Protein AF-A0A3N0GYS7-F1 (afdb_monomer)

Organism: NCBI:txid661485

Mean predicted aligned error: 9.6 Å

Foldseek 3Di:
DVVVVVVVVVVVVVVVVVVVVVVVVVVVVVVVVVVVVLVVLVVLLVVLLVLLVVFDAQVSLLVLLQLLLVLLLAQLSKEWEFQADDLPAWIKIKGKDDDPLDDDDDPDDPPPPDQTFIKIWTDDDPVVVVVVFRTQMDTHDHPDGPVNRLVSSLVSCVVSVNPVNSVRGHPVRSVRSSVSSSLSNCLSSVHPQNLDDARFHYDSDVQWTQHQQFTAGDPVRDGDGLVLADALVQVVVCVVVVNDRPDDDDDDDPPDDPSSVVSRNSVRNVVSHYCPSVVCVVVVVGGNNNYPVNDCPDPPNPPPPDD

Solvent-accessible surface area (backbone atoms only — not comparable to full-atom values): 17069 Å² total; per-residue (Å²): 111,77,67,61,57,51,55,52,52,51,52,52,51,50,50,52,51,51,53,50,51,52,50,52,50,51,52,51,51,53,51,49,56,51,50,52,54,50,48,57,52,49,54,52,50,55,49,40,49,49,47,38,73,78,40,70,41,51,66,35,52,50,51,41,52,25,56,21,28,67,64,51,11,29,38,65,30,26,40,28,22,29,16,26,95,48,81,86,28,38,37,36,36,41,31,50,46,76,83,78,86,63,86,75,91,72,91,64,70,104,71,73,85,60,76,78,26,42,30,45,28,50,59,75,53,73,82,51,52,80,72,69,59,58,81,25,64,40,70,40,38,82,92,47,50,55,64,58,42,48,54,50,35,35,52,39,20,40,75,41,66,38,47,78,48,31,76,41,55,46,76,44,31,58,56,43,42,46,54,42,49,46,53,24,38,34,32,64,67,74,42,96,84,34,74,61,90,41,24,32,38,30,40,68,51,93,57,31,36,30,28,73,52,19,41,40,35,54,91,77,67,46,69,50,48,42,86,73,46,65,42,49,69,57,47,54,48,20,65,72,70,69,44,78,64,81,80,82,74,80,81,80,56,96,90,54,58,67,67,55,50,52,44,52,54,51,54,42,39,62,63,46,28,65,48,54,63,60,56,29,62,76,64,69,69,49,56,67,54,38,22,86,92,65,44,72,85,43,91,82,46,82,72,72,74,89,124

Radius of gyration: 25.56 Å; Cα contacts (8 Å, |Δi|>4): 416; chains: 1; bounding box: 71×62×90 Å

Secondary structure (DSSP, 8-state):
-HHHHHHHHHHHHHHHHHHHHHHHHHHHHHHHHHHHHHHHHHHHHHHHHHHHHH---HHHHHHHHHHHHHTT-BGGGEEEEESSSSTTS-EEEEEEE-S--S-S-----TT--PPPEEEEEE---HHHHTTTPPPPEEEE-TT--HHHHHHHHHHHHHHTT-HHHHTT--THHHHHHHHHHHHHHHHHHT-TT----SPEEEEEETTEEEETTEEEESTT--EEEGGGSPPHHHHHHHHHHTPPP----PPPPTTS-HHHHHHHHHHHHHHHHT-HHHHHHHHT-SPPPP-GGG-TTSTTS------

pLDDT: mean 81.56, std 17.62, range [33.75, 97.88]

Sequence (307 aa):
MAETTRTEVAAQTEEIRQATHALQQQVADINRELEERRRARADRRTSVIQDLRDGYSFDTVASALEQANEIKGLWHGAVTVPAGPSFGSPRVRIFWGEERLGGRFSTGNIFDDAPPAIVLSYEVPHDEQASGYKTASIRWRHGQTAGEALDELITDMQTAGHTSAAARVGSEVFSNLADALEQALSARAGEDDGWITGPLDEWIADGWAVTESGLESRDGGLRIPAAAFPDARFEAVSAATKEPPKKFDPDVPDDVDPDLWACAVERSRYKFKGSQSASIASQGLGPKAYTSKWNPRRDDWPLAEQS

Structure (mmCIF, N/CA/C/O backbone):
data_AF-A0A3N0GYS7-F1
#
_entry.id   AF-A0A3N0GYS7-F1
#
loop_
_atom_site.group_PDB
_atom_site.id
_atom_site.type_symbol
_atom_site.label_atom_id
_atom_site.label_alt_id
_atom_site.label_comp_id
_atom_site.label_asym_id
_atom_site.label_entity_id
_atom_site.label_seq_id
_atom_site.pdbx_PDB_ins_code
_atom_site.Cartn_x
_atom_site.Cartn_y
_atom_site.Cartn_z
_atom_site.occupancy
_atom_site.B_iso_or_equiv
_atom_site.auth_seq_id
_atom_site.auth_comp_id
_atom_site.auth_asym_id
_atom_site.auth_atom_id
_atom_site.pdbx_PDB_model_num
ATOM 1 N N . MET A 1 1 ? -32.507 5.656 68.636 1.00 59.19 1 MET A N 1
ATOM 2 C CA . MET A 1 1 ? -31.196 5.519 67.962 1.00 59.19 1 MET A CA 1
ATOM 3 C C . MET A 1 1 ? -31.209 4.444 66.882 1.00 59.19 1 MET A C 1
ATOM 5 O O . MET A 1 1 ? -30.945 4.812 65.754 1.00 59.19 1 MET A O 1
ATOM 9 N N . ALA A 1 2 ? -31.570 3.184 67.161 1.00 63.56 2 ALA A N 1
ATOM 10 C CA . ALA A 1 2 ? -31.561 2.105 66.153 1.00 63.56 2 ALA A CA 1
ATOM 11 C C . ALA A 1 2 ? -32.512 2.310 64.950 1.00 63.56 2 ALA A C 1
ATOM 13 O O . ALA A 1 2 ? -32.251 1.813 63.860 1.00 63.56 2 ALA A O 1
ATOM 14 N N . GLU A 1 3 ? -33.616 3.035 65.137 1.00 70.06 3 GLU A N 1
ATOM 15 C CA . GLU A 1 3 ? -34.594 3.299 64.074 1.00 70.06 3 GLU A CA 1
ATOM 16 C C . GLU A 1 3 ? -34.094 4.360 63.083 1.00 70.06 3 GLU A C 1
ATOM 18 O O . GLU A 1 3 ? -34.214 4.172 61.880 1.00 70.06 3 GLU A O 1
ATOM 23 N N . THR A 1 4 ? -33.413 5.399 63.580 1.00 72.38 4 THR A N 1
ATOM 24 C CA . THR A 1 4 ? -32.797 6.474 62.782 1.00 72.38 4 THR A CA 1
ATOM 25 C C . THR A 1 4 ? -31.664 5.959 61.892 1.00 72.38 4 THR A C 1
ATOM 27 O O . THR A 1 4 ? -31.567 6.342 60.732 1.00 72.38 4 THR A O 1
ATOM 30 N N . THR A 1 5 ? -30.849 5.028 62.398 1.00 71.25 5 THR A N 1
ATOM 31 C CA . THR A 1 5 ? -29.761 4.406 61.620 1.00 71.25 5 THR A CA 1
ATOM 32 C C . THR A 1 5 ? -30.299 3.539 60.480 1.00 71.25 5 THR A C 1
ATOM 34 O O . THR A 1 5 ? -29.654 3.391 59.447 1.00 71.25 5 THR A O 1
ATOM 37 N N . ARG A 1 6 ? -31.494 2.958 60.643 1.00 72.44 6 ARG A N 1
ATOM 38 C CA . ARG A 1 6 ? -32.108 2.076 59.643 1.00 72.44 6 ARG A CA 1
ATOM 39 C C . ARG A 1 6 ? -32.705 2.861 58.475 1.00 72.44 6 ARG A C 1
ATOM 41 O O . ARG A 1 6 ? -32.586 2.421 57.335 1.00 72.44 6 ARG A O 1
ATOM 48 N N . THR A 1 7 ? -33.307 4.019 58.747 1.00 77.38 7 THR A N 1
ATOM 49 C CA . THR A 1 7 ? -33.801 4.944 57.714 1.00 77.38 7 THR A CA 1
ATOM 50 C C . THR A 1 7 ? -32.662 5.566 56.914 1.00 77.38 7 THR A C 1
ATOM 52 O O . THR A 1 7 ? -32.775 5.689 55.698 1.00 77.38 7 THR A O 1
ATOM 55 N N . GLU A 1 8 ? -31.550 5.897 57.568 1.00 79.19 8 GLU A N 1
ATOM 56 C CA . GLU A 1 8 ? -30.372 6.479 56.917 1.00 79.19 8 GLU A CA 1
ATOM 57 C C . GLU A 1 8 ? -29.685 5.485 55.963 1.00 79.19 8 GLU A C 1
ATOM 59 O O . GLU A 1 8 ? -29.398 5.820 54.816 1.00 79.19 8 GLU A O 1
ATOM 64 N N . VAL A 1 9 ? -29.535 4.219 56.375 1.00 80.38 9 VAL A N 1
ATOM 65 C CA . VAL A 1 9 ? -29.009 3.151 55.502 1.00 80.38 9 VAL A CA 1
ATOM 66 C C . VAL A 1 9 ? -29.942 2.865 54.318 1.00 80.38 9 VAL A C 1
ATOM 68 O O . VAL A 1 9 ? -29.469 2.614 53.209 1.00 80.38 9 VAL A O 1
ATOM 71 N N . ALA A 1 10 ? -31.264 2.915 54.517 1.00 81.88 10 ALA A N 1
ATOM 72 C CA . ALA A 1 10 ? -32.229 2.719 53.435 1.00 81.88 10 ALA A CA 1
ATOM 73 C C . ALA A 1 10 ? -32.156 3.842 52.385 1.00 81.88 10 ALA A C 1
ATOM 75 O O . ALA A 1 10 ? -32.163 3.550 51.190 1.00 81.88 10 ALA A O 1
ATOM 76 N N . ALA A 1 11 ? -32.014 5.099 52.821 1.00 82.75 11 ALA A N 1
ATOM 77 C CA . ALA A 1 11 ? -31.830 6.242 51.927 1.00 82.75 11 ALA A CA 1
ATOM 78 C C . ALA A 1 11 ? -30.518 6.138 51.130 1.00 82.75 11 ALA A C 1
ATOM 80 O O . ALA A 1 11 ? -30.538 6.249 49.908 1.00 82.75 11 ALA A O 1
ATOM 81 N N . GLN A 1 12 ? -29.402 5.809 51.793 1.00 82.81 12 GLN A N 1
ATOM 82 C CA . GLN A 1 12 ? -28.113 5.601 51.119 1.00 82.81 12 GLN A CA 1
ATOM 83 C C . GLN A 1 12 ? -28.153 4.444 50.113 1.00 82.81 12 GLN A C 1
ATOM 85 O O . GLN A 1 12 ? -27.558 4.523 49.041 1.00 82.81 12 GLN A O 1
ATOM 90 N N . THR A 1 13 ? -28.866 3.361 50.431 1.00 88.38 13 THR A N 1
ATOM 91 C CA . THR A 1 13 ? -29.009 2.218 49.517 1.00 88.38 13 THR A CA 1
ATOM 92 C C . THR A 1 13 ? -29.804 2.601 48.268 1.00 88.38 13 THR A C 1
ATOM 94 O O . THR A 1 13 ? -29.450 2.184 47.165 1.00 88.38 13 THR A O 1
ATOM 97 N N . GLU A 1 14 ? -30.855 3.408 48.423 1.00 88.62 14 GLU A N 1
ATOM 98 C CA . GLU A 1 14 ? -31.655 3.899 47.300 1.00 88.62 14 GLU A CA 1
ATOM 99 C C . GLU A 1 14 ? -30.860 4.880 46.425 1.00 88.62 14 GLU A C 1
ATOM 101 O O . GLU A 1 14 ? -30.864 4.746 45.204 1.00 88.62 14 GLU A O 1
ATOM 106 N N . GLU A 1 15 ? -30.085 5.788 47.025 1.00 89.69 15 GLU A N 1
ATOM 107 C CA . GLU A 1 15 ? -29.175 6.677 46.290 1.00 89.69 15 GLU A CA 1
ATOM 108 C C . GLU A 1 15 ? -28.119 5.892 45.499 1.00 89.69 15 GLU A C 1
ATOM 110 O O . GLU A 1 15 ? -27.910 6.151 44.313 1.00 89.69 15 GLU A O 1
ATOM 115 N N . ILE A 1 16 ? -27.494 4.877 46.111 1.00 92.00 16 ILE A N 1
ATOM 116 C CA . ILE A 1 16 ? -26.532 4.000 45.425 1.00 92.00 16 ILE A CA 1
ATOM 117 C C . ILE A 1 16 ? -27.210 3.255 44.274 1.00 92.00 16 ILE A C 1
ATOM 119 O O . ILE A 1 16 ? -26.628 3.124 43.195 1.00 92.00 16 ILE A O 1
ATOM 123 N N . ARG A 1 17 ? -28.441 2.773 44.467 1.00 90.56 17 ARG A N 1
ATOM 124 C CA . ARG A 1 17 ? -29.203 2.078 43.425 1.00 90.56 17 ARG A CA 1
ATOM 125 C C . ARG A 1 17 ? -29.511 3.007 42.251 1.00 90.56 17 ARG A C 1
ATOM 127 O O . ARG A 1 17 ? -29.323 2.603 41.104 1.00 90.56 17 ARG A O 1
ATOM 134 N N . GLN A 1 18 ? -29.928 4.241 42.523 1.00 91.88 18 GLN A N 1
ATOM 135 C CA . GLN A 1 18 ? -30.200 5.248 41.497 1.00 91.88 18 GLN A CA 1
ATOM 136 C C . GLN A 1 18 ? -28.928 5.648 40.747 1.00 91.88 18 GLN A C 1
ATOM 138 O O . GLN A 1 18 ? -28.928 5.663 39.517 1.00 91.88 18 GLN A O 1
ATOM 143 N N . ALA A 1 19 ? -27.824 5.878 41.462 1.00 89.56 19 ALA A N 1
ATOM 144 C CA . ALA A 1 19 ? -26.525 6.163 40.860 1.00 89.56 19 ALA A CA 1
ATOM 145 C C . ALA A 1 19 ? -26.029 4.994 39.994 1.00 89.56 19 ALA A C 1
ATOM 147 O O . ALA A 1 19 ? -25.548 5.204 38.881 1.00 89.56 19 ALA A O 1
ATOM 148 N N . THR A 1 20 ? -26.205 3.756 40.463 1.00 93.81 20 THR A N 1
ATOM 149 C CA . THR A 1 20 ? -25.846 2.548 39.705 1.00 93.81 20 THR A CA 1
ATOM 150 C C . THR A 1 20 ? -26.680 2.432 38.431 1.00 93.81 20 THR A C 1
ATOM 152 O O . THR A 1 20 ? -26.126 2.166 37.369 1.00 93.81 20 THR A O 1
ATOM 155 N N . HIS A 1 21 ? -27.991 2.676 38.506 1.00 92.81 21 HIS A N 1
ATOM 156 C CA . HIS A 1 21 ? -28.871 2.643 37.339 1.00 92.81 21 HIS A CA 1
ATOM 157 C C . HIS A 1 21 ? -28.518 3.740 36.323 1.00 92.81 21 HIS A C 1
ATOM 159 O O . HIS A 1 21 ? -28.427 3.469 35.127 1.00 92.81 21 HIS A O 1
ATOM 165 N N . ALA A 1 22 ? -28.267 4.967 36.788 1.00 93.62 22 ALA A N 1
ATOM 166 C CA . ALA A 1 22 ? -27.850 6.075 35.930 1.00 93.62 22 ALA A CA 1
ATOM 167 C C . ALA A 1 22 ? -26.514 5.779 35.229 1.00 93.62 22 ALA A C 1
ATOM 169 O O . ALA A 1 22 ? -26.387 6.001 34.025 1.00 93.62 22 ALA A O 1
ATOM 170 N N . LEU A 1 23 ? -25.543 5.209 35.951 1.00 93.69 23 LEU A N 1
ATOM 171 C CA . LEU A 1 23 ? -24.257 4.814 35.378 1.00 93.69 23 LEU A CA 1
ATOM 172 C C . LEU A 1 23 ? -24.416 3.687 34.351 1.00 93.69 23 LEU A C 1
ATOM 174 O O . LEU A 1 23 ? -23.821 3.748 33.279 1.00 93.69 23 LEU A O 1
ATOM 178 N N . GLN A 1 24 ? -25.239 2.677 34.645 1.00 94.62 24 GLN A N 1
ATOM 179 C CA . GLN A 1 24 ? -25.543 1.597 33.701 1.00 94.62 24 GLN A CA 1
ATOM 180 C C . GLN A 1 24 ? -26.180 2.132 32.416 1.00 94.62 24 GLN A C 1
ATOM 182 O O . GLN A 1 24 ? -25.800 1.707 31.326 1.00 94.62 24 GLN A O 1
ATOM 187 N N . GLN A 1 25 ? -27.097 3.093 32.533 1.00 95.62 25 GLN A N 1
ATOM 188 C CA . GLN A 1 25 ? -27.723 3.736 31.383 1.00 95.62 25 GLN A CA 1
ATOM 189 C C . GLN A 1 25 ? -26.707 4.545 30.567 1.00 95.62 25 GLN A C 1
ATOM 191 O O . GLN A 1 25 ? -26.635 4.380 29.353 1.00 95.62 25 GLN A O 1
ATOM 196 N N . GLN A 1 26 ? -25.856 5.334 31.226 1.00 94.56 26 GLN A N 1
ATOM 197 C CA . GLN A 1 26 ? -24.803 6.093 30.553 1.00 94.56 26 GLN A CA 1
ATOM 198 C C . GLN A 1 26 ? -23.812 5.176 29.821 1.00 94.56 26 GLN A C 1
ATOM 200 O O . GLN A 1 26 ? -23.437 5.454 28.684 1.00 94.56 26 GLN A O 1
ATOM 205 N N . VAL A 1 27 ? -23.407 4.064 30.442 1.00 95.56 27 VAL A N 1
ATOM 206 C CA . VAL A 1 27 ? -22.542 3.062 29.803 1.00 95.56 27 VAL A CA 1
ATOM 207 C C . VAL A 1 27 ? -23.239 2.436 28.593 1.00 95.56 27 VAL A C 1
ATOM 209 O O . VAL A 1 27 ? -22.612 2.276 27.548 1.00 95.56 27 VAL A O 1
ATOM 212 N N . ALA A 1 28 ? -24.532 2.118 28.695 1.00 95.31 28 ALA A N 1
ATOM 213 C CA . ALA A 1 28 ? -25.301 1.571 27.581 1.00 95.31 28 ALA A CA 1
ATOM 214 C C . ALA A 1 28 ? -25.433 2.561 26.410 1.00 95.31 28 ALA A C 1
ATOM 216 O O . ALA A 1 28 ? -25.332 2.150 25.254 1.00 95.31 28 ALA A O 1
ATOM 217 N N . ASP A 1 29 ? -25.627 3.850 26.690 1.00 95.00 29 ASP A N 1
ATOM 218 C CA . ASP A 1 29 ? -25.721 4.892 25.664 1.00 95.00 29 ASP A CA 1
ATOM 219 C C . ASP A 1 29 ? -24.367 5.141 24.979 1.00 95.00 29 ASP A C 1
ATOM 221 O O . ASP A 1 29 ? -24.306 5.176 23.751 1.00 95.00 29 ASP A O 1
ATOM 225 N N . ILE A 1 30 ? -23.268 5.200 25.743 1.00 95.00 30 ILE A N 1
ATOM 226 C CA . ILE A 1 30 ? -21.905 5.311 25.190 1.00 95.00 30 ILE A CA 1
ATOM 227 C C . ILE A 1 30 ? -21.570 4.101 24.312 1.00 95.00 30 ILE A C 1
ATOM 229 O O . ILE A 1 30 ? -21.008 4.262 23.229 1.00 95.00 30 ILE A O 1
ATOM 233 N N . ASN A 1 31 ? -21.917 2.888 24.755 1.00 93.62 31 ASN A N 1
ATOM 234 C CA . ASN A 1 31 ? -21.686 1.677 23.968 1.00 93.62 31 ASN A CA 1
ATOM 235 C C . ASN A 1 31 ? -22.475 1.706 22.656 1.00 93.62 31 ASN A C 1
ATOM 237 O O . ASN A 1 31 ? -21.915 1.384 21.610 1.00 93.62 31 ASN A O 1
ATOM 241 N N . ARG A 1 32 ? -23.733 2.158 22.689 1.00 95.38 32 ARG A N 1
ATOM 242 C CA . ARG A 1 32 ? -24.564 2.302 21.487 1.00 95.38 32 ARG A CA 1
ATOM 243 C C . ARG A 1 32 ? -23.971 3.309 20.503 1.00 95.38 32 ARG A C 1
ATOM 245 O O . ARG A 1 32 ? -23.794 2.981 19.336 1.00 95.38 32 ARG A O 1
ATOM 252 N N . GLU A 1 33 ? -23.590 4.495 20.976 1.00 94.69 33 GLU A N 1
ATOM 253 C CA . GLU A 1 33 ? -22.957 5.526 20.141 1.00 94.69 33 GLU A CA 1
ATOM 254 C C . GLU A 1 33 ? -21.631 5.030 19.538 1.00 94.69 33 GLU A C 1
ATOM 256 O O . GLU A 1 33 ? -21.315 5.289 18.373 1.00 94.69 33 GLU A O 1
ATOM 261 N N . LEU A 1 34 ? -20.843 4.282 20.316 1.00 91.25 34 LEU A N 1
ATOM 262 C CA . LEU A 1 34 ? -19.600 3.680 19.844 1.00 91.25 34 LEU A CA 1
ATOM 263 C C . LEU A 1 34 ? -19.853 2.622 18.761 1.00 91.25 34 LEU A C 1
ATOM 265 O O . LEU A 1 34 ? -19.128 2.595 17.765 1.00 91.25 34 LEU A O 1
ATOM 269 N N . GLU A 1 35 ? -20.858 1.765 18.935 1.00 90.62 35 GLU A N 1
ATOM 270 C CA . GLU A 1 35 ? -21.257 0.760 17.945 1.00 90.62 35 GLU A CA 1
ATOM 271 C C . GLU A 1 35 ? -21.765 1.401 16.649 1.00 90.62 35 GLU A C 1
ATOM 273 O O . GLU A 1 35 ? -21.331 1.003 15.568 1.00 90.62 35 GLU A O 1
ATOM 278 N N . GLU A 1 36 ? -22.606 2.432 16.736 1.00 92.62 36 GLU A N 1
ATOM 279 C CA . GLU A 1 36 ? -23.089 3.190 15.574 1.00 92.62 36 GLU A CA 1
ATOM 280 C C . GLU A 1 36 ? -21.930 3.830 14.803 1.00 92.62 36 GLU A C 1
ATOM 282 O O . GLU A 1 36 ? -21.833 3.693 13.582 1.00 92.62 36 GLU A O 1
ATOM 287 N N . ARG A 1 37 ? -20.979 4.454 15.511 1.00 88.69 37 ARG A N 1
ATOM 288 C CA . ARG A 1 37 ? -19.769 5.017 14.891 1.00 88.69 37 ARG A CA 1
ATOM 289 C C . ARG A 1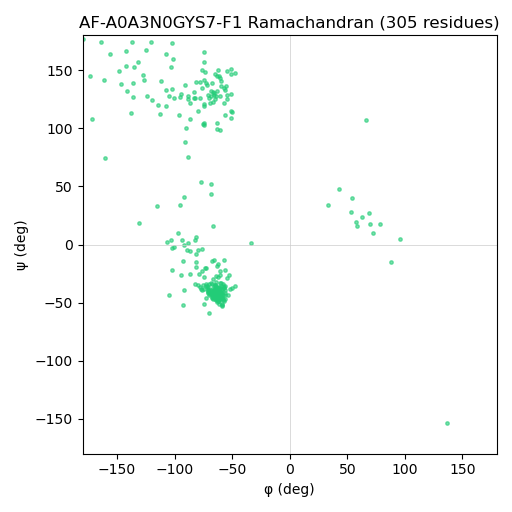 37 ? -18.883 3.953 14.253 1.00 88.69 37 ARG A C 1
ATOM 291 O O . ARG A 1 37 ? -18.258 4.229 13.230 1.00 88.69 37 ARG A O 1
ATOM 298 N N . ARG A 1 38 ? -18.785 2.761 14.847 1.00 86.25 38 ARG A N 1
ATOM 299 C CA . ARG A 1 38 ? -18.027 1.639 14.271 1.00 86.25 38 ARG A CA 1
ATOM 300 C C . ARG A 1 38 ? -18.678 1.137 12.985 1.00 86.25 38 ARG A C 1
ATOM 302 O O . ARG A 1 38 ? -17.962 0.992 12.001 1.00 86.25 38 ARG A O 1
ATOM 309 N N . ARG A 1 39 ? -20.004 0.958 12.973 1.00 87.00 39 ARG A N 1
ATOM 310 C CA . ARG A 1 39 ? -20.759 0.550 11.774 1.00 87.00 39 ARG A CA 1
ATOM 311 C C . ARG A 1 39 ? -20.632 1.573 10.653 1.00 87.00 39 ARG A C 1
ATOM 313 O O . ARG A 1 39 ? -20.157 1.222 9.587 1.00 87.00 39 ARG A O 1
ATOM 320 N N . ALA A 1 40 ? -20.880 2.853 10.934 1.00 88.00 40 ALA A N 1
ATOM 321 C CA . ALA A 1 40 ? -20.746 3.911 9.930 1.00 88.00 40 ALA A CA 1
ATOM 322 C C . ALA A 1 40 ? -19.328 3.995 9.326 1.00 88.00 40 ALA A C 1
ATOM 324 O O . ALA A 1 40 ? -19.162 4.314 8.151 1.00 88.00 40 ALA A O 1
ATOM 325 N N . ARG A 1 41 ? -18.285 3.707 10.121 1.00 85.94 41 ARG A N 1
ATOM 326 C CA . ARG A 1 41 ? -16.904 3.621 9.619 1.00 85.94 41 ARG A CA 1
ATOM 327 C C . ARG A 1 41 ? -16.673 2.385 8.753 1.00 85.94 41 ARG A C 1
ATOM 329 O O . ARG A 1 41 ? -15.969 2.514 7.760 1.00 85.94 41 ARG A O 1
ATOM 336 N N . ALA A 1 42 ? -17.218 1.229 9.127 1.00 84.88 42 ALA A N 1
ATOM 337 C CA . ALA A 1 42 ? -17.138 0.014 8.319 1.00 84.88 42 ALA A CA 1
ATOM 338 C C . ALA A 1 42 ? -17.857 0.206 6.974 1.00 84.88 42 ALA A C 1
ATOM 340 O O . ALA A 1 42 ? -17.227 0.048 5.934 1.00 84.88 42 ALA A O 1
ATOM 341 N N . ASP A 1 43 ? -19.097 0.703 6.993 1.00 88.00 43 ASP A N 1
ATOM 342 C CA . ASP A 1 43 ? -19.893 0.974 5.787 1.00 88.00 43 ASP A CA 1
ATOM 343 C C . ASP A 1 43 ? -19.162 1.926 4.828 1.00 88.00 43 ASP A C 1
ATOM 345 O O . ASP A 1 43 ? -19.118 1.706 3.617 1.00 88.00 43 ASP A O 1
ATOM 349 N N . ARG A 1 44 ? -18.515 2.969 5.372 1.00 87.44 44 ARG A N 1
ATOM 350 C CA . ARG A 1 44 ? -17.713 3.904 4.573 1.00 87.44 44 ARG A CA 1
ATOM 351 C C . ARG A 1 44 ? -16.518 3.225 3.902 1.00 87.44 44 ARG A C 1
ATOM 353 O O . ARG A 1 44 ? -16.219 3.556 2.761 1.00 87.44 44 ARG A O 1
ATOM 360 N N . ARG A 1 45 ? -15.830 2.301 4.580 1.00 85.81 45 ARG A N 1
ATOM 361 C CA . ARG A 1 45 ? -14.703 1.562 3.983 1.00 85.81 45 ARG A CA 1
ATOM 362 C C . ARG A 1 45 ? -15.178 0.637 2.873 1.00 85.81 45 ARG A C 1
ATOM 364 O O . ARG A 1 45 ? -14.592 0.660 1.797 1.00 85.81 45 ARG A O 1
ATOM 371 N N . THR A 1 46 ? -16.256 -0.111 3.112 1.00 87.00 46 THR A N 1
ATOM 372 C CA . THR A 1 46 ? -16.856 -0.988 2.100 1.00 87.00 46 THR A CA 1
ATOM 373 C C . THR A 1 46 ? -17.266 -0.194 0.862 1.00 87.00 46 THR A C 1
ATOM 375 O O . THR A 1 46 ? -16.948 -0.609 -0.247 1.00 87.00 46 THR A O 1
ATOM 378 N N . SER A 1 47 ? -17.880 0.983 1.036 1.00 90.38 47 SER A N 1
ATOM 379 C CA . SER A 1 47 ? -18.210 1.880 -0.081 1.00 90.38 47 SER A CA 1
ATOM 380 C C . SER A 1 47 ? -16.968 2.314 -0.857 1.00 90.38 47 SER A C 1
ATOM 382 O O . SER A 1 47 ? -16.963 2.231 -2.075 1.00 90.38 47 SER A O 1
ATOM 384 N N . VAL A 1 48 ? -15.898 2.728 -0.170 1.00 90.69 48 VAL A N 1
ATOM 385 C CA . VAL A 1 48 ? -14.661 3.190 -0.824 1.00 90.69 48 VAL A CA 1
ATOM 386 C C . VAL A 1 48 ? -13.989 2.080 -1.635 1.00 90.69 48 VAL A C 1
ATOM 388 O O . VAL A 1 48 ? -13.472 2.346 -2.718 1.00 90.69 48 VAL A O 1
ATOM 391 N N . ILE A 1 49 ? -14.012 0.837 -1.145 1.00 89.38 49 ILE A N 1
ATOM 392 C CA . ILE A 1 49 ? -13.508 -0.316 -1.902 1.00 89.38 49 ILE A CA 1
ATOM 393 C C . ILE A 1 49 ? -14.407 -0.639 -3.093 1.00 89.38 49 ILE A C 1
ATOM 395 O O . ILE A 1 49 ? -13.892 -0.865 -4.187 1.00 89.38 49 ILE A O 1
ATOM 399 N N . GLN A 1 50 ? -15.728 -0.611 -2.916 1.00 91.56 50 GLN A N 1
ATOM 400 C CA . GLN A 1 50 ? -16.665 -0.830 -4.016 1.00 91.56 50 GLN A CA 1
ATOM 401 C C . GLN A 1 50 ? -16.482 0.221 -5.121 1.00 91.56 50 GLN A C 1
ATOM 403 O O . GLN A 1 50 ? -16.321 -0.144 -6.282 1.00 91.56 50 GLN A O 1
ATOM 408 N N . ASP A 1 51 ? -16.393 1.503 -4.758 1.00 92.38 51 ASP A N 1
ATOM 409 C CA . ASP A 1 51 ? -16.168 2.604 -5.701 1.00 92.38 51 ASP A CA 1
ATOM 410 C C . ASP A 1 51 ? -14.848 2.422 -6.473 1.00 92.38 51 ASP A C 1
ATOM 412 O O . ASP A 1 51 ? -14.772 2.690 -7.673 1.00 92.38 51 ASP A O 1
ATOM 416 N N . LEU A 1 52 ? -13.803 1.929 -5.797 1.00 91.19 52 LEU A N 1
ATOM 417 C CA . LEU A 1 52 ? -12.509 1.633 -6.409 1.00 91.19 52 LEU A CA 1
ATOM 418 C C . LEU A 1 52 ? -12.571 0.445 -7.384 1.00 91.19 52 LEU A C 1
ATOM 420 O O . LEU A 1 52 ? -11.848 0.440 -8.380 1.00 91.19 52 LEU A O 1
ATOM 424 N N . ARG A 1 53 ? -13.421 -0.554 -7.116 1.00 91.62 53 ARG A N 1
ATOM 425 C CA . ARG A 1 53 ? -13.659 -1.707 -8.006 1.00 91.62 53 ARG A CA 1
ATOM 426 C C . ARG A 1 53 ? -14.523 -1.344 -9.210 1.00 91.62 53 ARG A C 1
ATOM 428 O O . ARG A 1 53 ? -14.293 -1.879 -10.292 1.00 91.62 53 ARG A O 1
ATOM 435 N N . ASP A 1 54 ? -15.475 -0.435 -9.029 1.00 92.12 54 ASP A N 1
ATOM 436 C CA . ASP A 1 54 ? -16.376 0.020 -10.088 1.00 92.12 54 ASP A CA 1
ATOM 437 C C . ASP A 1 54 ? -15.665 0.957 -11.080 1.00 92.12 54 ASP A C 1
ATOM 439 O O . ASP A 1 54 ? -16.019 0.996 -12.263 1.00 92.12 54 ASP A O 1
ATOM 443 N N . GLY A 1 55 ? -14.629 1.683 -10.639 1.00 92.00 55 GLY A N 1
ATOM 444 C CA . GLY A 1 55 ? -13.801 2.481 -11.537 1.00 92.00 55 GLY A CA 1
ATOM 445 C C . GLY A 1 55 ? -12.569 3.137 -10.909 1.00 92.00 55 GLY A C 1
ATOM 446 O O . GLY A 1 55 ? -12.576 3.646 -9.787 1.00 92.00 55 GLY A O 1
ATOM 447 N N . TYR A 1 56 ? -11.505 3.216 -11.711 1.00 93.69 56 TYR A N 1
ATOM 448 C CA . TYR A 1 56 ? -10.254 3.881 -11.349 1.00 93.69 56 TYR A CA 1
ATOM 449 C C . TYR A 1 56 ? -10.289 5.350 -11.782 1.00 93.69 56 TYR A C 1
ATOM 451 O O . TYR A 1 56 ? -9.876 5.706 -12.887 1.00 93.69 56 TYR A O 1
ATOM 459 N N . SER A 1 57 ? -10.806 6.216 -10.915 1.00 94.75 57 SER A N 1
ATOM 460 C CA . SER A 1 57 ? -10.700 7.665 -11.072 1.00 94.75 57 SER A CA 1
ATOM 461 C C . SER A 1 57 ? -9.709 8.229 -10.059 1.00 94.75 57 SER A C 1
ATOM 463 O O . SER A 1 57 ? -9.358 7.580 -9.070 1.00 94.75 57 SER A O 1
ATOM 465 N N . PHE A 1 58 ? -9.263 9.463 -10.296 1.00 93.12 58 PHE A N 1
ATOM 466 C CA . PHE A 1 58 ? -8.427 10.174 -9.335 1.00 93.12 58 PHE A CA 1
ATOM 467 C C . PHE A 1 58 ? -9.089 10.212 -7.949 1.00 93.12 58 PHE A C 1
ATOM 469 O O . PHE A 1 58 ? -8.435 9.942 -6.945 1.00 93.12 58 PHE A O 1
ATOM 476 N N . ASP A 1 59 ? -10.394 10.490 -7.884 1.00 91.94 59 ASP A N 1
ATOM 477 C CA . ASP A 1 59 ? -11.103 10.647 -6.614 1.00 91.94 59 ASP A CA 1
ATOM 478 C C . ASP A 1 59 ? -11.290 9.340 -5.851 1.00 91.94 59 ASP A C 1
ATOM 480 O O . ASP A 1 59 ? -11.143 9.351 -4.623 1.00 91.94 59 ASP A O 1
ATOM 484 N N . THR A 1 60 ? -11.574 8.232 -6.550 1.00 94.56 60 THR A N 1
ATOM 485 C CA . THR A 1 60 ? -11.739 6.916 -5.914 1.00 94.56 60 THR A CA 1
ATOM 486 C C . THR A 1 60 ? -10.412 6.438 -5.336 1.00 94.56 60 THR A C 1
ATOM 488 O O . THR A 1 60 ? -10.342 6.098 -4.153 1.00 94.56 60 THR A O 1
ATOM 491 N N . VAL A 1 61 ? -9.322 6.538 -6.106 1.00 95.06 61 VAL A N 1
ATOM 492 C CA . VAL A 1 61 ? -7.975 6.184 -5.632 1.00 95.06 61 VAL A CA 1
ATOM 493 C C . VAL A 1 61 ? -7.518 7.109 -4.502 1.00 95.06 61 VAL A C 1
ATOM 495 O O . VAL A 1 61 ? -7.024 6.633 -3.479 1.00 95.06 61 VAL A O 1
ATOM 498 N N . ALA A 1 62 ? -7.719 8.422 -4.634 1.00 92.44 62 ALA A N 1
ATOM 499 C CA . ALA A 1 62 ? -7.372 9.382 -3.590 1.00 92.44 62 ALA A CA 1
ATOM 500 C C . ALA A 1 62 ? -8.134 9.103 -2.289 1.00 92.44 62 ALA A C 1
ATOM 502 O O . ALA A 1 62 ? -7.546 9.146 -1.211 1.00 92.44 62 ALA A O 1
ATOM 503 N N . SER A 1 63 ? -9.438 8.810 -2.370 1.00 91.88 63 SER A N 1
ATOM 504 C CA . SER A 1 63 ? -10.251 8.480 -1.195 1.00 91.88 63 SER A CA 1
ATOM 505 C C . SER A 1 63 ? -9.796 7.181 -0.526 1.00 91.88 63 SER A C 1
ATOM 507 O O . SER A 1 63 ? -9.668 7.144 0.698 1.00 91.88 63 SER A O 1
ATOM 509 N N . ALA A 1 64 ? -9.472 6.148 -1.305 1.00 94.50 64 ALA A N 1
ATOM 510 C CA . ALA A 1 64 ? -8.963 4.887 -0.776 1.00 94.50 64 ALA A CA 1
ATOM 511 C C . ALA A 1 64 ? -7.597 5.048 -0.088 1.00 94.50 64 ALA A C 1
ATOM 513 O O . ALA A 1 64 ? -7.412 4.569 1.033 1.00 94.50 64 ALA A O 1
ATOM 514 N N . LEU A 1 65 ? -6.672 5.802 -0.695 1.00 93.81 65 LEU A N 1
ATOM 515 C CA . LEU A 1 65 ? -5.392 6.155 -0.073 1.00 93.81 65 LEU A CA 1
ATOM 516 C C . LEU A 1 65 ? -5.585 6.948 1.230 1.00 93.81 65 LEU A C 1
ATOM 518 O O . LEU A 1 65 ? -4.907 6.674 2.218 1.00 93.81 65 LEU A O 1
ATOM 522 N N . GLU A 1 66 ? -6.514 7.910 1.253 1.00 91.50 66 GLU A N 1
ATOM 523 C CA . GLU A 1 66 ? -6.854 8.698 2.449 1.00 91.50 66 GLU A CA 1
ATOM 524 C C . GLU A 1 66 ? -7.318 7.801 3.597 1.00 91.50 66 GLU A C 1
ATOM 526 O O . GLU A 1 66 ? -6.762 7.859 4.693 1.00 91.50 66 GLU A O 1
ATOM 531 N N . GLN A 1 67 ? -8.301 6.935 3.334 1.00 92.62 67 GLN A N 1
ATOM 532 C CA . GLN A 1 67 ? -8.850 6.019 4.334 1.00 92.62 67 GLN A CA 1
ATOM 533 C C . GLN A 1 67 ? -7.785 5.052 4.855 1.00 92.62 67 GLN A C 1
ATOM 535 O O . GLN A 1 67 ? -7.669 4.852 6.066 1.00 92.62 67 GLN A O 1
ATOM 540 N N . ALA A 1 68 ? -6.974 4.480 3.959 1.00 93.94 68 ALA A N 1
ATOM 541 C CA . ALA A 1 68 ? -5.912 3.557 4.341 1.00 93.94 68 ALA A CA 1
ATOM 542 C C . ALA A 1 68 ? -4.871 4.253 5.234 1.00 93.94 68 ALA A C 1
ATOM 544 O O . ALA A 1 68 ? -4.436 3.702 6.246 1.00 93.94 68 ALA A O 1
ATOM 545 N N . ASN A 1 69 ? -4.525 5.502 4.935 1.00 91.38 69 ASN A N 1
ATOM 546 C CA . ASN A 1 69 ? -3.597 6.295 5.737 1.00 91.38 69 ASN A CA 1
ATOM 547 C C . ASN A 1 69 ? -4.163 6.728 7.092 1.00 91.38 69 ASN A C 1
ATOM 549 O O . ASN A 1 69 ? -3.433 6.712 8.086 1.00 91.38 69 ASN A O 1
ATOM 553 N N . GLU A 1 70 ? -5.447 7.085 7.163 1.00 90.44 70 GLU A N 1
ATOM 554 C CA . GLU A 1 70 ? -6.112 7.471 8.415 1.00 90.44 70 GLU A CA 1
ATOM 555 C C . GLU A 1 70 ? -6.016 6.388 9.487 1.00 90.44 70 GLU A C 1
ATOM 557 O O . GLU A 1 70 ? -5.840 6.689 10.672 1.00 90.44 70 GLU A O 1
ATOM 562 N N . ILE A 1 71 ? -6.076 5.126 9.069 1.00 90.75 71 ILE A N 1
ATOM 563 C CA . ILE A 1 71 ? -5.975 3.973 9.964 1.00 90.75 71 ILE A CA 1
ATOM 564 C C . ILE A 1 71 ? -4.566 3.374 10.022 1.00 90.75 71 ILE A C 1
ATOM 566 O O . ILE A 1 71 ? -4.379 2.313 10.617 1.00 90.75 71 ILE A O 1
ATOM 570 N N . LYS A 1 72 ? -3.563 4.056 9.446 1.00 92.44 72 LYS A N 1
ATOM 571 C CA . LYS A 1 72 ? -2.169 3.582 9.364 1.00 92.44 72 LYS A CA 1
ATOM 572 C C . LYS A 1 72 ? -2.064 2.188 8.726 1.00 92.44 72 LYS A C 1
ATOM 574 O O . LYS A 1 72 ? -1.319 1.324 9.193 1.00 92.44 72 LYS A O 1
ATOM 579 N N . GLY A 1 73 ? -2.858 1.965 7.685 1.00 93.38 73 GLY A N 1
ATOM 580 C CA . GLY A 1 73 ? -2.836 0.769 6.850 1.00 93.38 73 GLY A CA 1
ATOM 581 C C . GLY A 1 73 ? -1.661 0.746 5.878 1.00 93.38 73 GLY A C 1
ATOM 582 O O . GLY A 1 73 ? -1.246 -0.337 5.494 1.00 93.38 73 GLY A O 1
ATOM 583 N N . LEU A 1 74 ? -1.081 1.903 5.536 1.00 93.94 74 LEU A N 1
ATOM 584 C CA . LEU A 1 74 ? 0.048 2.011 4.603 1.00 93.94 74 LEU A CA 1
ATOM 585 C C . LEU A 1 74 ? 1.340 2.454 5.290 1.00 93.94 74 LEU A C 1
ATOM 587 O O . LEU A 1 74 ? 1.351 3.347 6.145 1.00 93.94 74 LEU A O 1
ATOM 591 N N . TRP A 1 75 ? 2.449 1.861 4.869 1.00 89.50 75 TRP A N 1
ATOM 592 C CA . TRP A 1 75 ? 3.791 2.212 5.302 1.00 89.50 75 TRP A CA 1
ATOM 593 C C . TRP A 1 75 ? 4.224 3.531 4.651 1.00 89.50 75 TRP A C 1
ATOM 595 O O . TRP A 1 75 ? 4.242 3.679 3.432 1.00 89.50 75 TRP A O 1
ATOM 605 N N . HIS A 1 76 ? 4.541 4.541 5.467 1.00 84.44 76 HIS A N 1
ATOM 606 C CA . HIS A 1 76 ? 4.909 5.891 4.996 1.00 84.44 76 HIS A CA 1
ATOM 607 C C . HIS A 1 76 ? 3.905 6.548 4.035 1.00 84.44 76 HIS A C 1
ATOM 609 O O . HIS A 1 76 ? 4.284 7.381 3.214 1.00 84.44 76 HIS A O 1
ATOM 615 N N . GLY A 1 77 ? 2.627 6.186 4.137 1.00 88.06 77 GLY A N 1
ATOM 616 C CA . GLY A 1 77 ? 1.581 6.767 3.305 1.00 88.06 77 GLY A CA 1
ATOM 617 C C . GLY A 1 77 ? 1.635 6.383 1.826 1.00 88.06 77 GLY A C 1
ATOM 618 O O . GLY A 1 77 ? 1.054 7.084 0.996 1.00 88.06 77 GLY A O 1
ATOM 619 N N . ALA A 1 78 ? 2.365 5.316 1.500 1.00 91.75 78 ALA A N 1
ATOM 620 C CA . ALA A 1 78 ? 2.608 4.850 0.147 1.00 91.75 78 ALA A CA 1
ATOM 621 C C . ALA A 1 78 ? 2.346 3.349 0.046 1.00 91.75 78 ALA A C 1
ATOM 623 O O . ALA A 1 78 ? 2.465 2.624 1.029 1.00 91.75 78 ALA A O 1
ATOM 624 N N . VAL A 1 79 ? 2.061 2.887 -1.165 1.00 95.44 79 VAL A N 1
ATOM 625 C CA . VAL A 1 79 ? 1.982 1.462 -1.478 1.00 95.44 79 VAL A CA 1
ATOM 626 C C . VAL A 1 79 ? 2.694 1.189 -2.792 1.00 95.44 79 VAL A C 1
ATOM 628 O O . VAL A 1 79 ? 2.611 1.976 -3.733 1.00 95.44 79 VAL A O 1
ATOM 631 N N . THR A 1 80 ? 3.441 0.096 -2.850 1.00 96.50 80 THR A N 1
ATOM 632 C CA . THR A 1 80 ? 4.078 -0.388 -4.077 1.00 96.50 80 THR A CA 1
ATOM 633 C C . THR A 1 80 ? 3.276 -1.557 -4.623 1.00 96.50 80 THR A C 1
ATOM 635 O O . THR A 1 80 ? 2.931 -2.457 -3.863 1.00 96.50 80 THR A O 1
ATOM 638 N N . VAL A 1 81 ? 2.997 -1.567 -5.926 1.00 97.62 81 VAL A N 1
ATOM 639 C CA . VAL A 1 81 ? 2.268 -2.664 -6.577 1.00 97.62 81 VAL A CA 1
ATOM 640 C C . VAL A 1 81 ? 2.925 -3.080 -7.902 1.00 97.62 81 VAL A C 1
ATOM 642 O O . VAL A 1 81 ? 3.583 -2.256 -8.549 1.00 97.62 81 VAL A O 1
ATOM 645 N N . PRO A 1 82 ? 2.777 -4.345 -8.336 1.00 97.38 82 PRO A N 1
ATOM 646 C CA . PRO A 1 82 ? 3.119 -4.779 -9.686 1.00 97.38 82 PRO A CA 1
ATOM 647 C C . PRO A 1 82 ? 2.260 -4.068 -10.729 1.00 97.38 82 PRO A C 1
ATOM 649 O O . PRO A 1 82 ? 1.035 -4.048 -10.642 1.00 97.38 82 PRO A O 1
ATOM 652 N N . ALA A 1 83 ? 2.908 -3.543 -11.764 1.00 96.56 83 ALA A N 1
ATOM 653 C CA . ALA A 1 83 ? 2.258 -2.931 -12.917 1.00 96.56 83 ALA A CA 1
ATOM 654 C C . ALA A 1 83 ? 2.093 -3.910 -14.088 1.00 96.56 83 ALA A C 1
ATOM 656 O O . ALA A 1 83 ? 2.222 -3.524 -15.240 1.00 96.56 83 ALA A O 1
ATOM 657 N N . GLY A 1 84 ? 1.863 -5.189 -13.804 1.00 94.50 84 GLY A N 1
ATOM 658 C CA . GLY A 1 84 ? 1.605 -6.212 -14.813 1.00 94.50 84 GLY A CA 1
ATOM 659 C C . GLY A 1 84 ? 1.372 -7.586 -14.177 1.00 94.50 84 GLY A C 1
ATOM 660 O O . GLY A 1 84 ? 1.493 -7.717 -12.958 1.00 94.50 84 GLY A O 1
ATOM 661 N N . PRO A 1 85 ? 1.062 -8.616 -14.980 1.00 91.31 85 PRO A N 1
ATOM 662 C CA . PRO A 1 85 ? 0.594 -9.910 -14.476 1.00 91.31 85 PRO A CA 1
ATOM 663 C C . PRO A 1 85 ? 1.708 -10.848 -13.983 1.00 91.31 85 PRO A C 1
ATOM 665 O O . PRO A 1 85 ? 1.417 -11.913 -13.450 1.00 91.31 85 PRO A O 1
ATOM 668 N N . SER A 1 86 ? 2.983 -10.508 -14.197 1.00 92.06 86 SER A N 1
ATOM 669 C CA . SER A 1 86 ? 4.113 -11.391 -13.880 1.00 92.06 86 SER A CA 1
ATOM 670 C C . SER A 1 86 ? 4.834 -10.964 -12.603 1.00 92.06 86 SER A C 1
ATOM 672 O O . SER A 1 86 ? 4.909 -9.774 -12.296 1.00 92.06 86 SER A O 1
ATOM 674 N N . PHE A 1 87 ? 5.469 -11.904 -11.897 1.00 89.06 87 PHE A N 1
ATOM 675 C CA . PHE A 1 87 ? 6.253 -11.581 -10.696 1.00 89.06 87 PHE A CA 1
ATOM 676 C C . PHE A 1 87 ? 7.378 -10.579 -10.986 1.00 89.06 87 PHE A C 1
ATOM 678 O O . PHE A 1 87 ? 7.607 -9.660 -10.198 1.00 89.06 87 PHE A O 1
ATOM 685 N N . GLY A 1 88 ? 7.990 -10.675 -12.171 1.00 87.38 88 GLY A N 1
ATOM 686 C CA . GLY A 1 88 ? 9.014 -9.751 -12.660 1.00 87.38 88 GLY A CA 1
ATOM 687 C C . GLY A 1 88 ? 8.485 -8.450 -13.276 1.00 87.38 88 GLY A C 1
ATOM 688 O O . GLY A 1 88 ? 9.277 -7.705 -13.858 1.00 87.38 88 GLY A O 1
ATOM 689 N N . SER A 1 89 ? 7.176 -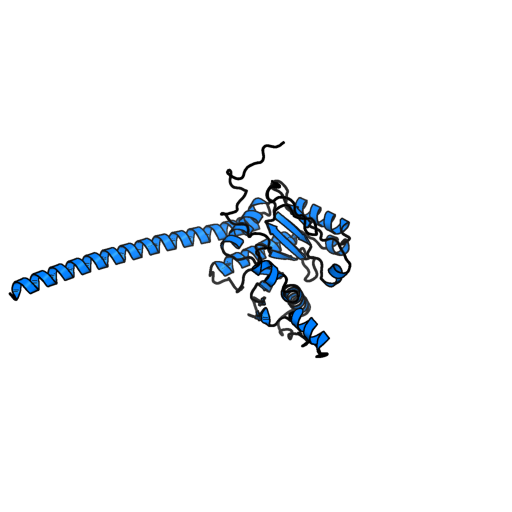8.178 -13.224 1.00 93.62 89 SER A N 1
ATOM 690 C CA . SER A 1 89 ? 6.600 -6.942 -13.762 1.00 93.62 89 SER A CA 1
ATOM 691 C C . SER A 1 89 ? 7.148 -5.701 -13.040 1.00 93.62 89 SER A C 1
ATOM 693 O O . SER A 1 89 ? 7.474 -5.773 -11.851 1.00 93.62 89 SER A O 1
ATOM 695 N N . PRO A 1 90 ? 7.233 -4.547 -13.731 1.00 94.50 90 PRO A N 1
ATOM 696 C CA . PRO A 1 90 ? 7.668 -3.289 -13.128 1.00 94.50 90 PRO A CA 1
ATOM 697 C C . PRO A 1 90 ? 6.886 -2.978 -11.852 1.00 94.50 90 PRO A C 1
ATOM 699 O O . PRO A 1 90 ? 5.707 -3.312 -11.743 1.00 94.50 90 PRO A O 1
ATOM 702 N N . ARG A 1 91 ? 7.537 -2.334 -10.885 1.00 95.12 91 ARG A N 1
ATOM 703 C CA . ARG A 1 91 ? 6.916 -1.953 -9.615 1.00 95.12 91 ARG A CA 1
ATOM 704 C C . ARG A 1 91 ? 6.635 -0.464 -9.617 1.00 95.12 91 ARG A C 1
ATOM 706 O O . ARG A 1 91 ? 7.524 0.335 -9.910 1.00 95.12 91 ARG A O 1
ATOM 713 N N . VAL A 1 92 ? 5.394 -0.104 -9.321 1.00 95.50 92 VAL A N 1
ATOM 714 C CA . VAL A 1 92 ? 4.950 1.287 -9.265 1.00 95.50 92 VAL A CA 1
ATOM 715 C C . VAL A 1 92 ? 4.586 1.602 -7.829 1.00 95.50 92 VAL A C 1
ATOM 717 O O . VAL A 1 92 ? 3.719 0.969 -7.230 1.00 95.50 92 VAL A O 1
ATOM 720 N N . ARG A 1 93 ? 5.285 2.585 -7.272 1.00 94.81 93 ARG A N 1
ATOM 721 C CA . ARG A 1 93 ? 4.992 3.154 -5.967 1.00 94.81 93 ARG A CA 1
ATOM 722 C C . ARG A 1 93 ? 3.990 4.283 -6.139 1.00 94.81 93 ARG A C 1
ATOM 724 O O . ARG A 1 93 ? 4.240 5.223 -6.892 1.00 94.81 93 ARG A O 1
ATOM 731 N N . ILE A 1 94 ? 2.884 4.182 -5.417 1.00 94.62 94 ILE A N 1
ATOM 732 C CA . ILE A 1 94 ? 1.741 5.081 -5.496 1.00 94.62 94 ILE A CA 1
ATOM 733 C C . ILE A 1 94 ? 1.552 5.725 -4.131 1.00 94.62 94 ILE A C 1
ATOM 735 O O . ILE A 1 94 ? 1.469 5.046 -3.106 1.00 94.62 94 ILE A O 1
ATOM 739 N N . PHE A 1 95 ? 1.548 7.050 -4.108 1.00 91.25 95 PHE A N 1
ATOM 740 C CA . PHE A 1 95 ? 1.411 7.816 -2.878 1.00 91.25 95 PHE A CA 1
ATOM 741 C C . PHE A 1 95 ? 0.865 9.203 -3.164 1.00 91.25 95 PHE A C 1
ATOM 743 O O . PHE A 1 95 ? 0.895 9.695 -4.290 1.00 91.25 95 PHE A O 1
ATOM 750 N N . TRP A 1 96 ? 0.387 9.854 -2.116 1.00 86.12 96 TRP A N 1
ATOM 751 C CA . TRP A 1 96 ? 0.051 11.264 -2.184 1.00 86.12 96 TRP A CA 1
ATOM 752 C C . TRP A 1 96 ? 1.305 12.111 -1.989 1.00 86.12 96 TRP A C 1
ATOM 754 O O . TRP A 1 96 ? 2.012 11.935 -0.992 1.00 86.12 96 TRP A O 1
ATOM 764 N N . GLY A 1 97 ? 1.593 13.030 -2.908 1.00 72.44 97 GLY A N 1
ATOM 765 C CA . GLY A 1 97 ? 2.832 13.800 -2.856 1.00 72.44 97 GLY A CA 1
ATOM 766 C C . GLY A 1 97 ? 2.690 15.221 -3.378 1.00 72.44 97 GLY A C 1
ATOM 767 O O . GLY A 1 97 ? 2.086 15.459 -4.419 1.00 72.44 97 GLY A O 1
ATOM 768 N N . GLU A 1 98 ? 3.311 16.155 -2.658 1.00 60.38 98 GLU A N 1
ATOM 769 C CA . GLU A 1 98 ? 3.629 17.486 -3.174 1.00 60.38 98 GLU A CA 1
ATOM 770 C C . GLU A 1 98 ? 4.842 17.401 -4.119 1.00 60.38 98 GLU A C 1
ATOM 772 O O . GLU A 1 98 ? 5.721 16.555 -3.959 1.00 60.38 98 GLU A O 1
ATOM 777 N N . GLU A 1 99 ? 4.864 18.311 -5.091 1.00 47.84 99 GLU A N 1
ATOM 778 C CA . GLU A 1 99 ? 5.689 18.513 -6.299 1.00 47.84 99 GLU A CA 1
ATOM 779 C C . GLU A 1 99 ? 7.190 18.126 -6.334 1.00 47.84 99 GLU A C 1
ATOM 781 O O . GLU A 1 99 ? 7.810 18.229 -7.389 1.00 47.84 99 GLU A O 1
ATOM 786 N N . ARG A 1 100 ? 7.820 17.577 -5.295 1.00 52.78 100 ARG A N 1
ATOM 787 C CA . ARG A 1 100 ? 9.270 17.289 -5.271 1.00 52.78 100 ARG A CA 1
ATOM 788 C C . ARG A 1 100 ? 9.698 16.038 -6.065 1.00 52.78 100 ARG A C 1
ATOM 790 O O . ARG A 1 100 ? 10.418 15.184 -5.556 1.00 52.78 100 ARG A O 1
ATOM 797 N N . LEU A 1 101 ? 9.321 15.957 -7.339 1.00 49.47 101 LEU A N 1
ATOM 798 C CA . LEU A 1 101 ? 9.903 15.060 -8.341 1.00 49.47 101 LEU A CA 1
ATOM 799 C C . LEU A 1 101 ? 11.100 15.751 -9.000 1.00 49.47 101 LEU A C 1
ATOM 801 O O . LEU A 1 101 ? 11.034 16.269 -10.108 1.00 49.47 101 LEU A O 1
ATOM 805 N N . GLY A 1 102 ? 12.205 15.809 -8.263 1.00 40.72 102 GLY A N 1
ATOM 806 C CA . GLY A 1 102 ? 13.459 16.383 -8.733 1.00 40.72 102 GLY A CA 1
ATOM 807 C C . GLY A 1 102 ? 14.563 16.097 -7.730 1.00 40.72 102 GLY A C 1
ATOM 808 O O . GLY A 1 102 ? 14.558 16.623 -6.620 1.00 40.72 102 GLY A O 1
ATOM 809 N N . GLY A 1 103 ? 15.477 15.198 -8.094 1.00 39.12 103 GLY A N 1
ATOM 810 C CA . GLY A 1 103 ? 16.539 14.719 -7.219 1.00 39.12 103 GLY A CA 1
ATOM 811 C C . GLY A 1 103 ? 17.405 15.832 -6.615 1.00 39.12 103 GLY A C 1
ATOM 812 O O . GLY A 1 103 ? 17.682 16.845 -7.246 1.00 39.12 103 GLY A O 1
ATOM 813 N N . ARG A 1 104 ? 17.900 15.544 -5.402 1.00 37.47 104 ARG A N 1
ATOM 814 C CA . ARG A 1 104 ? 18.868 16.306 -4.589 1.00 37.47 104 ARG A CA 1
ATOM 815 C C . ARG A 1 104 ? 18.386 17.669 -4.085 1.00 37.47 104 ARG A C 1
ATOM 817 O O . ARG A 1 104 ? 18.418 18.655 -4.802 1.00 37.47 104 ARG A O 1
ATOM 824 N N . PHE A 1 105 ? 18.107 17.720 -2.779 1.00 36.06 105 PHE A N 1
ATOM 825 C CA . PHE A 1 105 ? 18.329 18.895 -1.924 1.00 36.06 105 PHE A CA 1
ATOM 826 C C . PHE A 1 105 ? 17.934 20.259 -2.524 1.00 36.06 105 PHE A C 1
ATOM 828 O O . PHE A 1 105 ? 18.703 21.213 -2.435 1.00 36.06 105 PHE A O 1
ATOM 835 N N . SER A 1 106 ? 16.738 20.386 -3.106 1.00 34.44 106 SER A N 1
ATOM 836 C CA . SER A 1 106 ? 16.207 21.715 -3.409 1.00 34.44 106 SER A CA 1
ATOM 837 C C . SER A 1 106 ? 15.735 22.357 -2.105 1.00 34.44 106 SER A C 1
ATOM 839 O O . SER A 1 106 ? 14.684 22.021 -1.558 1.00 34.44 106 SER A O 1
ATOM 841 N N . THR A 1 107 ? 16.545 23.276 -1.587 1.00 34.22 107 THR A N 1
ATOM 842 C CA . THR A 1 107 ? 16.229 24.254 -0.536 1.00 34.22 107 THR A CA 1
ATOM 843 C C . THR A 1 107 ? 15.226 25.313 -1.031 1.00 34.22 107 THR A C 1
ATOM 845 O O . THR A 1 107 ? 15.419 26.506 -0.811 1.00 34.22 107 THR A O 1
ATOM 848 N N . GLY A 1 108 ? 14.185 24.887 -1.750 1.00 33.75 108 GLY A N 1
ATOM 849 C CA . GLY A 1 108 ? 13.084 25.721 -2.232 1.00 33.75 108 GLY A CA 1
ATOM 850 C C . GLY A 1 108 ? 11.937 25.750 -1.222 1.00 33.75 108 GLY A C 1
ATOM 851 O O . GLY A 1 108 ? 11.621 24.725 -0.608 1.00 33.75 108 GLY A O 1
ATOM 852 N N . ASN A 1 109 ? 11.375 26.942 -1.019 1.00 36.78 109 ASN A N 1
ATOM 853 C CA . ASN A 1 109 ? 10.403 27.294 0.017 1.00 36.78 109 ASN A CA 1
ATOM 854 C C . ASN A 1 109 ? 9.236 26.298 0.153 1.00 36.78 109 ASN A C 1
ATOM 856 O O . ASN A 1 109 ? 8.755 25.733 -0.819 1.00 36.78 109 ASN A O 1
ATOM 860 N N . ILE A 1 110 ? 8.741 26.146 1.384 1.00 45.53 110 ILE A N 1
ATOM 861 C CA . ILE A 1 110 ? 7.593 25.312 1.811 1.00 45.53 110 ILE A CA 1
ATOM 862 C C . ILE A 1 110 ? 6.243 25.839 1.244 1.00 45.53 110 ILE A C 1
ATOM 864 O O . ILE A 1 110 ? 5.178 25.476 1.721 1.00 45.53 110 ILE A O 1
ATOM 868 N N . PHE A 1 111 ? 6.281 26.708 0.231 1.00 42.88 111 PHE A N 1
ATOM 869 C CA . PHE A 1 111 ? 5.146 27.492 -0.265 1.00 42.88 111 PHE A CA 1
ATOM 870 C C . PHE A 1 111 ? 4.982 27.426 -1.793 1.00 42.88 111 PHE A C 1
ATOM 872 O O . PHE A 1 111 ? 4.350 28.308 -2.359 1.00 42.88 111 PHE A O 1
ATOM 879 N N . ASP A 1 112 ? 5.575 26.441 -2.480 1.00 45.78 112 ASP A N 1
ATOM 880 C CA . ASP A 1 112 ? 5.190 26.194 -3.877 1.00 45.78 112 ASP A CA 1
ATOM 881 C C . ASP A 1 112 ? 3.821 25.495 -3.879 1.00 45.78 112 ASP A C 1
ATOM 883 O O . ASP A 1 112 ? 3.722 24.309 -3.555 1.00 45.78 112 ASP A O 1
ATOM 887 N N . ASP A 1 113 ? 2.778 26.271 -4.196 1.00 53.94 113 ASP A N 1
ATOM 888 C CA . ASP A 1 113 ? 1.345 25.929 -4.256 1.00 53.94 113 ASP A CA 1
ATOM 889 C C . ASP A 1 113 ? 1.011 24.959 -5.407 1.00 53.94 113 ASP A C 1
ATOM 891 O O . ASP A 1 113 ? 0.136 25.191 -6.245 1.00 53.94 113 ASP A O 1
ATOM 895 N N . ALA A 1 114 ? 1.728 23.844 -5.484 1.00 59.31 114 ALA A N 1
ATOM 896 C CA . ALA A 1 114 ? 1.401 22.792 -6.425 1.00 59.31 114 ALA A CA 1
ATOM 897 C C . ALA A 1 114 ? 0.046 22.172 -6.053 1.00 59.31 114 ALA A C 1
ATOM 899 O O . ALA A 1 114 ? -0.133 21.756 -4.901 1.00 59.31 114 ALA A O 1
ATOM 900 N N . PRO A 1 115 ? -0.905 22.049 -6.999 1.00 64.94 115 PRO A N 1
A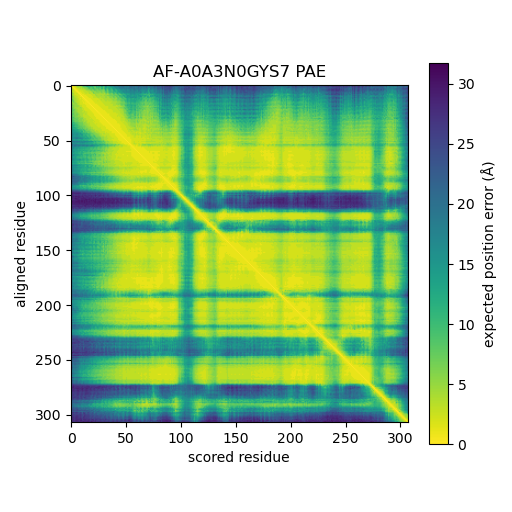TOM 901 C CA . PRO A 1 115 ? -2.161 21.395 -6.705 1.00 64.94 115 PRO A CA 1
ATOM 902 C C . PRO A 1 115 ? -1.904 19.937 -6.304 1.00 64.94 115 PRO A C 1
ATOM 904 O O . PRO A 1 115 ? -0.997 19.286 -6.840 1.00 64.94 115 PRO A O 1
ATOM 907 N N . PRO A 1 116 ? -2.707 19.408 -5.375 1.00 69.00 116 PRO A N 1
ATOM 908 C CA . PRO A 1 116 ? -2.580 18.033 -4.932 1.00 69.00 116 PRO A CA 1
ATOM 909 C C . PRO A 1 116 ? -2.641 17.025 -6.074 1.00 69.00 116 PRO A C 1
ATOM 911 O O . PRO A 1 116 ? -3.510 17.108 -6.943 1.00 69.00 116 PRO A O 1
ATOM 914 N N . ALA A 1 117 ? -1.752 16.035 -6.027 1.00 86.81 117 ALA A N 1
ATOM 915 C CA . ALA A 1 117 ? -1.699 14.966 -7.009 1.00 86.81 117 ALA A CA 1
ATOM 916 C C . ALA A 1 117 ? -1.357 13.620 -6.363 1.00 86.81 117 ALA A C 1
ATOM 918 O O . ALA A 1 117 ? -0.673 13.539 -5.336 1.00 86.81 117 ALA A O 1
ATOM 919 N N . ILE A 1 118 ? -1.803 12.553 -7.021 1.00 91.31 118 ILE A N 1
ATOM 920 C CA . ILE A 1 118 ? -1.314 11.205 -6.760 1.00 91.31 118 ILE A CA 1
ATOM 921 C C . ILE A 1 118 ? -0.024 11.060 -7.565 1.00 91.31 118 ILE A C 1
ATOM 923 O O . ILE A 1 118 ? 0.009 11.317 -8.766 1.00 91.31 118 ILE A O 1
ATOM 927 N N . VAL A 1 119 ? 1.059 10.674 -6.907 1.00 91.50 119 VAL A N 1
ATOM 928 C CA . VAL A 1 119 ? 2.350 10.448 -7.550 1.00 91.50 119 VAL A CA 1
ATOM 929 C C . VAL A 1 119 ? 2.483 8.968 -7.873 1.00 91.50 119 VAL A C 1
ATOM 931 O O . VAL A 1 119 ? 2.337 8.121 -6.990 1.00 91.50 119 VAL A O 1
ATOM 934 N N . LEU A 1 120 ? 2.777 8.669 -9.138 1.00 93.81 120 LEU A N 1
ATOM 935 C CA . LEU A 1 120 ? 3.124 7.331 -9.602 1.00 93.81 120 LEU A CA 1
ATOM 936 C C . LEU A 1 120 ? 4.621 7.345 -9.895 1.00 93.81 120 LEU A C 1
ATOM 938 O O . LEU A 1 120 ? 5.085 8.136 -10.715 1.00 93.81 120 LEU A O 1
ATOM 942 N N . SER A 1 121 ? 5.391 6.508 -9.208 1.00 92.44 121 SER A N 1
ATOM 943 C CA . SER A 1 121 ? 6.843 6.423 -9.375 1.00 92.44 121 SER A CA 1
ATOM 944 C C . SER A 1 121 ? 7.247 5.001 -9.714 1.00 92.44 121 SER A C 1
ATOM 946 O O . SER A 1 121 ? 6.932 4.074 -8.970 1.00 92.44 121 SER A O 1
ATOM 948 N N . TYR A 1 122 ? 8.007 4.827 -10.790 1.00 91.50 122 TYR A N 1
ATOM 949 C CA . TYR A 1 122 ? 8.664 3.559 -11.077 1.00 91.50 122 TYR A CA 1
ATOM 950 C C . TYR A 1 122 ? 9.756 3.298 -10.037 1.00 91.50 122 TYR A C 1
ATOM 952 O O . TYR A 1 122 ? 10.616 4.148 -9.781 1.00 91.50 122 TYR A O 1
ATOM 960 N N . GLU A 1 123 ? 9.720 2.120 -9.426 1.00 87.75 123 GLU A N 1
ATOM 961 C CA . GLU A 1 123 ? 10.752 1.669 -8.508 1.00 87.75 123 GLU A CA 1
ATOM 962 C C . GLU A 1 123 ? 11.836 0.914 -9.277 1.00 87.75 123 GLU A C 1
ATOM 964 O O . GLU A 1 123 ? 11.686 -0.258 -9.619 1.00 87.75 123 GLU A O 1
ATOM 969 N N . VAL A 1 124 ? 12.934 1.623 -9.544 1.00 79.50 124 VAL A N 1
ATOM 970 C CA . VAL A 1 124 ? 14.105 1.086 -10.243 1.00 79.50 124 VAL A CA 1
ATOM 971 C C . VAL A 1 124 ? 14.757 -0.009 -9.383 1.00 79.50 124 VAL A C 1
ATOM 973 O O . VAL A 1 124 ? 15.109 0.284 -8.232 1.00 79.50 124 VAL A O 1
ATOM 976 N N . PRO A 1 125 ? 14.949 -1.232 -9.912 1.00 75.38 125 PRO A N 1
ATOM 977 C CA . PRO A 1 125 ? 15.709 -2.300 -9.265 1.00 75.38 125 PRO A CA 1
ATOM 978 C C . PRO A 1 125 ? 17.110 -1.857 -8.801 1.00 75.38 125 PRO A C 1
ATOM 980 O O . PRO A 1 125 ? 17.712 -0.930 -9.344 1.00 75.38 125 PRO A O 1
ATOM 983 N N . HIS A 1 126 ? 17.639 -2.483 -7.748 1.00 66.75 126 HIS A N 1
ATOM 984 C CA . HIS A 1 126 ? 18.879 -2.030 -7.098 1.00 66.75 126 HIS A CA 1
ATOM 985 C C . HIS A 1 126 ? 20.129 -2.153 -7.986 1.00 66.75 126 HIS A C 1
ATOM 987 O O . HIS A 1 126 ? 21.023 -1.307 -7.927 1.00 66.75 126 HIS A O 1
ATOM 993 N N . ASP A 1 127 ? 20.182 -3.196 -8.809 1.00 64.88 127 ASP A N 1
ATOM 994 C CA . ASP A 1 127 ? 21.212 -3.423 -9.826 1.00 64.88 127 ASP A CA 1
ATOM 995 C C . ASP A 1 127 ? 21.238 -2.299 -10.874 1.00 64.88 127 ASP A C 1
ATOM 997 O O . ASP A 1 127 ? 22.309 -1.842 -11.282 1.00 64.88 127 ASP A O 1
ATOM 1001 N N . GLU A 1 128 ? 20.071 -1.766 -11.230 1.00 62.44 128 GLU A N 1
ATOM 1002 C CA . GLU A 1 128 ? 19.946 -0.614 -12.120 1.00 62.44 128 GLU A CA 1
ATOM 1003 C C . GLU A 1 128 ? 20.242 0.717 -11.399 1.00 62.44 128 GLU A C 1
ATOM 1005 O O . GLU A 1 128 ? 20.899 1.590 -11.969 1.00 62.44 128 GLU A O 1
ATOM 1010 N N . GLN A 1 129 ? 19.869 0.890 -10.125 1.00 59.44 129 GLN A N 1
ATOM 1011 C CA . GLN A 1 129 ? 20.122 2.140 -9.378 1.00 59.44 129 GLN A CA 1
ATOM 1012 C C . GLN A 1 129 ? 21.606 2.533 -9.317 1.00 59.44 129 GLN A C 1
ATOM 1014 O O . GLN A 1 129 ? 21.939 3.717 -9.429 1.00 59.44 129 GLN A O 1
ATOM 1019 N N . ALA A 1 130 ? 22.510 1.558 -9.182 1.00 57.38 130 ALA A N 1
ATOM 1020 C CA . ALA A 1 130 ? 23.953 1.806 -9.148 1.00 57.38 130 ALA A CA 1
ATOM 1021 C C . ALA A 1 130 ? 24.500 2.401 -10.463 1.00 57.38 130 ALA A C 1
ATOM 1023 O O . ALA A 1 130 ? 25.571 3.009 -10.471 1.00 57.38 130 ALA A O 1
ATOM 1024 N N . SER A 1 131 ? 23.750 2.269 -11.561 1.00 59.62 131 SER A N 1
ATOM 1025 C CA . SER A 1 131 ? 24.144 2.703 -12.906 1.00 59.62 131 SER A CA 1
ATOM 1026 C C . SER A 1 131 ? 23.780 4.162 -13.222 1.00 59.62 131 SER A C 1
ATOM 1028 O O . SER A 1 131 ? 24.060 4.640 -14.320 1.00 59.62 131 SER A O 1
ATOM 1030 N N . GLY A 1 132 ? 23.177 4.897 -12.278 1.00 58.19 132 GLY A N 1
ATOM 1031 C CA . GLY A 1 132 ? 22.847 6.317 -12.453 1.00 58.19 132 GLY A CA 1
ATOM 1032 C C . GLY A 1 132 ? 21.596 6.586 -13.295 1.00 58.19 132 GLY A C 1
ATOM 1033 O O . GLY A 1 132 ? 21.421 7.710 -13.773 1.00 58.19 132 GLY A O 1
ATOM 1034 N N . TYR A 1 133 ? 20.729 5.583 -13.479 1.00 60.66 133 TYR A N 1
ATOM 1035 C CA . TYR A 1 133 ? 19.446 5.775 -14.154 1.00 60.66 133 TYR A CA 1
ATOM 1036 C C . TYR A 1 133 ? 18.579 6.795 -13.416 1.00 60.66 133 TYR A C 1
ATOM 1038 O O . TYR A 1 133 ? 18.552 6.861 -12.184 1.00 60.66 133 TYR A O 1
ATOM 1046 N N . LYS A 1 134 ? 17.851 7.599 -14.193 1.00 71.56 134 LYS A N 1
ATOM 1047 C CA . LYS A 1 134 ? 16.876 8.542 -13.651 1.00 71.56 134 LYS A CA 1
ATOM 1048 C C . LYS A 1 134 ? 15.654 7.767 -13.154 1.00 71.56 134 LYS A C 1
ATOM 1050 O O . LYS A 1 134 ? 15.208 6.818 -13.800 1.00 71.56 134 LYS A O 1
ATOM 1055 N N . THR A 1 135 ? 15.122 8.169 -12.004 1.00 79.62 135 THR A N 1
ATOM 1056 C CA . THR A 1 135 ? 13.805 7.716 -11.544 1.00 79.62 135 THR A CA 1
ATOM 1057 C C . THR A 1 135 ? 12.750 8.273 -12.491 1.00 79.62 135 THR A C 1
ATOM 1059 O O . THR A 1 135 ? 12.787 9.467 -12.782 1.00 79.62 135 THR A O 1
ATOM 1062 N N . ALA A 1 136 ? 11.839 7.418 -12.951 1.00 86.75 136 ALA A N 1
ATOM 1063 C CA . ALA A 1 136 ? 10.673 7.842 -13.712 1.00 86.75 136 ALA A CA 1
ATOM 1064 C C . ALA A 1 136 ? 9.480 8.024 -12.771 1.00 86.75 136 ALA A C 1
ATOM 1066 O O . ALA A 1 136 ? 9.201 7.144 -11.948 1.00 86.75 136 ALA A O 1
ATOM 1067 N N . SER A 1 137 ? 8.803 9.161 -12.853 1.00 89.88 137 SER A N 1
ATOM 1068 C CA . SER A 1 137 ? 7.636 9.451 -12.037 1.00 89.88 137 SER A CA 1
ATOM 1069 C C . SER A 1 137 ? 6.793 10.579 -12.613 1.00 89.88 137 SER A C 1
ATOM 1071 O O . SER A 1 137 ? 7.313 11.591 -13.077 1.00 89.88 137 SER A O 1
ATOM 1073 N N . ILE A 1 138 ? 5.477 10.422 -12.498 1.00 92.38 138 ILE A N 1
ATOM 1074 C CA . ILE A 1 138 ? 4.489 11.382 -12.982 1.00 92.38 138 ILE A CA 1
ATOM 1075 C C . ILE A 1 138 ? 3.541 11.797 -11.866 1.00 92.38 138 ILE A C 1
ATOM 1077 O O . ILE A 1 138 ? 3.484 11.182 -10.794 1.00 92.38 138 ILE A O 1
ATOM 1081 N N . ARG A 1 139 ? 2.770 12.851 -12.135 1.00 90.06 139 ARG A N 1
ATOM 1082 C CA . ARG A 1 139 ? 1.705 13.321 -11.250 1.00 90.06 139 ARG A CA 1
ATOM 1083 C C . ARG A 1 139 ? 0.365 13.105 -11.917 1.00 90.06 139 ARG A C 1
ATOM 1085 O O . ARG A 1 139 ? 0.035 13.806 -12.865 1.00 90.06 139 ARG A O 1
ATOM 1092 N N . TRP A 1 140 ? -0.419 12.202 -11.358 1.00 93.62 140 TRP A N 1
ATOM 1093 C CA . TRP A 1 140 ? -1.807 12.027 -11.729 1.00 93.62 140 TRP A CA 1
ATOM 1094 C C . TRP A 1 140 ? -2.654 13.098 -11.043 1.00 93.62 140 TRP A C 1
ATOM 1096 O O . TRP A 1 140 ? -2.729 13.157 -9.814 1.00 93.62 140 TRP A O 1
ATOM 1106 N N . ARG A 1 141 ? -3.244 13.984 -11.843 1.00 90.94 141 ARG A N 1
ATOM 1107 C CA . ARG A 1 141 ? -4.018 15.153 -11.411 1.00 90.94 141 ARG A CA 1
ATOM 1108 C C . ARG A 1 141 ? -5.518 14.899 -11.516 1.00 90.94 141 ARG A C 1
ATOM 1110 O O . ARG A 1 141 ? -5.976 14.065 -12.295 1.00 90.94 141 ARG A O 1
ATOM 1117 N N . HIS A 1 142 ? -6.293 15.696 -10.787 1.00 88.69 142 HIS A N 1
ATOM 1118 C CA . HIS A 1 142 ? -7.743 15.714 -10.939 1.00 88.69 142 HIS A CA 1
ATOM 1119 C C . HIS A 1 142 ? -8.139 16.046 -12.391 1.00 88.69 142 HIS A C 1
ATOM 1121 O O . HIS A 1 142 ? -7.591 16.963 -13.003 1.00 88.69 142 HIS A O 1
ATOM 1127 N N . GLY A 1 143 ? -9.096 15.295 -12.937 1.00 89.12 143 GLY A N 1
ATOM 1128 C CA . GLY A 1 143 ? -9.549 15.411 -14.327 1.00 89.12 143 GLY A CA 1
ATOM 1129 C C . GLY A 1 143 ? -8.769 14.562 -15.338 1.00 89.12 143 GLY A C 1
ATOM 1130 O O . GLY A 1 143 ? -9.286 14.348 -16.430 1.00 89.12 143 GLY A O 1
ATOM 1131 N N . GLN A 1 144 ? -7.590 14.035 -14.984 1.00 94.06 144 GLN A N 1
ATOM 1132 C CA . GLN A 1 144 ? -6.912 13.020 -15.795 1.00 94.06 144 GLN A CA 1
ATOM 1133 C C . GLN A 1 144 ? -7.505 11.637 -15.517 1.00 94.06 144 GLN A C 1
ATOM 1135 O O . GLN A 1 144 ? -7.766 11.259 -14.369 1.00 94.06 144 GLN A O 1
ATOM 1140 N N . THR A 1 145 ? -7.671 10.850 -16.570 1.00 96.50 145 THR A N 1
ATOM 1141 C CA . THR A 1 145 ? -8.043 9.439 -16.463 1.00 96.50 145 THR A CA 1
ATOM 1142 C C . THR A 1 145 ? -6.859 8.594 -15.984 1.00 96.50 145 THR A C 1
ATOM 1144 O O . THR A 1 145 ? -5.695 8.953 -16.163 1.00 96.50 145 THR A O 1
ATOM 1147 N N . ALA A 1 146 ? -7.152 7.431 -15.398 1.00 95.75 146 ALA A N 1
ATOM 1148 C CA . ALA A 1 146 ? -6.131 6.462 -14.999 1.00 95.75 146 ALA A CA 1
ATOM 1149 C C . ALA A 1 146 ? -5.244 6.014 -16.181 1.00 95.75 146 ALA A C 1
ATOM 1151 O O . ALA A 1 146 ? -4.039 5.837 -16.018 1.00 95.75 146 ALA A O 1
ATOM 1152 N N . GLY A 1 147 ? -5.834 5.881 -17.377 1.00 97.12 147 GLY A N 1
ATOM 1153 C CA . GLY A 1 147 ? -5.112 5.544 -18.606 1.00 97.12 147 GLY A CA 1
ATOM 1154 C C . GLY A 1 147 ? -4.114 6.626 -19.016 1.00 97.12 147 GLY A C 1
ATOM 1155 O O . GLY A 1 147 ? -2.948 6.318 -19.225 1.00 97.12 147 GLY A O 1
ATOM 1156 N N . GLU A 1 148 ? -4.532 7.895 -19.031 1.00 97.38 148 GLU A N 1
ATOM 1157 C CA . GLU A 1 148 ? -3.640 9.020 -19.355 1.00 97.38 148 GLU A CA 1
ATOM 1158 C C . GLU A 1 148 ? -2.453 9.113 -18.387 1.00 97.38 148 GLU A C 1
ATOM 1160 O O . GLU A 1 148 ? -1.319 9.302 -18.820 1.00 97.38 148 GLU A O 1
ATOM 1165 N N . ALA A 1 149 ? -2.692 8.932 -17.083 1.00 96.06 149 ALA A N 1
ATOM 1166 C CA . ALA A 1 149 ? -1.623 8.927 -16.084 1.00 96.06 149 ALA A CA 1
ATOM 1167 C C . ALA A 1 149 ? -0.636 7.762 -16.286 1.00 96.06 149 ALA A C 1
ATOM 1169 O O . ALA A 1 149 ? 0.569 7.920 -16.080 1.00 96.06 149 ALA A O 1
ATOM 1170 N N . LEU A 1 150 ? -1.134 6.592 -16.697 1.00 96.88 150 LEU A N 1
ATOM 1171 C CA . LEU A 1 150 ? -0.299 5.429 -16.983 1.00 96.88 150 LEU A CA 1
ATOM 1172 C C . LEU A 1 150 ? 0.523 5.618 -18.265 1.00 96.88 150 LEU A C 1
ATOM 1174 O O . LEU A 1 150 ? 1.715 5.314 -18.270 1.00 96.88 150 LEU A O 1
ATOM 1178 N N . ASP A 1 151 ? -0.078 6.171 -19.318 1.00 97.88 151 ASP A N 1
ATOM 1179 C CA . ASP A 1 151 ? 0.605 6.498 -20.574 1.00 97.88 151 ASP A CA 1
ATOM 1180 C C . ASP A 1 151 ? 1.714 7.543 -20.356 1.00 97.88 151 ASP A C 1
ATOM 1182 O O . ASP A 1 151 ? 2.813 7.430 -20.915 1.00 97.88 151 ASP A O 1
ATOM 1186 N N . GLU A 1 152 ? 1.464 8.533 -19.493 1.00 96.88 152 GLU A N 1
ATOM 1187 C CA . GLU A 1 152 ? 2.465 9.519 -19.077 1.00 96.88 152 GLU A CA 1
ATOM 1188 C C . GLU A 1 152 ? 3.630 8.835 -18.344 1.00 96.88 152 GLU A C 1
ATOM 1190 O O . GLU A 1 152 ? 4.794 9.086 -18.668 1.00 96.88 152 GLU A O 1
ATOM 1195 N N . LEU A 1 153 ? 3.342 7.909 -17.418 1.00 95.94 153 LEU A N 1
ATOM 1196 C CA . LEU A 1 153 ? 4.371 7.144 -16.705 1.00 95.94 153 LEU A CA 1
ATOM 1197 C C . LEU A 1 153 ? 5.212 6.293 -17.661 1.00 95.94 153 LEU A C 1
ATOM 1199 O O . LEU A 1 153 ? 6.436 6.274 -17.550 1.00 95.94 153 LEU A O 1
ATOM 1203 N N . ILE A 1 154 ? 4.575 5.603 -18.608 1.00 96.94 154 ILE A N 1
ATOM 1204 C CA . ILE A 1 154 ? 5.257 4.793 -19.626 1.00 96.94 154 ILE A CA 1
ATOM 1205 C C . ILE A 1 154 ? 6.192 5.673 -20.462 1.00 96.94 154 ILE A C 1
ATOM 1207 O O . ILE A 1 154 ? 7.344 5.301 -20.701 1.00 96.94 154 ILE A O 1
ATOM 1211 N N . THR A 1 155 ? 5.727 6.855 -20.866 1.00 96.94 155 THR A N 1
ATOM 1212 C CA . THR A 1 155 ? 6.521 7.825 -21.634 1.00 96.94 155 THR A CA 1
ATOM 1213 C C . THR A 1 155 ? 7.726 8.326 -20.833 1.00 96.94 155 THR A C 1
ATOM 1215 O O . THR A 1 155 ? 8.845 8.388 -21.356 1.00 96.94 155 THR A O 1
ATOM 1218 N N . ASP A 1 156 ? 7.534 8.637 -19.549 1.00 93.56 156 ASP A N 1
ATOM 1219 C CA . ASP A 1 156 ? 8.616 9.076 -18.666 1.00 93.56 156 ASP A CA 1
ATOM 1220 C C . ASP A 1 156 ? 9.628 7.946 -18.401 1.00 93.56 156 ASP A C 1
ATOM 1222 O O . ASP A 1 156 ? 10.839 8.156 -18.492 1.00 93.56 156 ASP A O 1
ATOM 1226 N N . MET A 1 157 ? 9.161 6.705 -18.214 1.00 93.56 157 MET A N 1
ATOM 1227 C CA . MET A 1 157 ? 10.017 5.517 -18.111 1.00 93.56 157 MET A CA 1
ATOM 1228 C C . MET A 1 157 ? 10.873 5.317 -19.364 1.00 93.56 157 MET A C 1
ATOM 1230 O O . MET A 1 157 ? 12.079 5.096 -19.252 1.00 93.56 157 MET A O 1
ATOM 1234 N N . GLN A 1 158 ? 10.288 5.426 -20.558 1.00 94.25 158 GLN A N 1
ATOM 1235 C CA . GLN A 1 158 ? 11.032 5.329 -21.818 1.00 94.25 158 GLN A CA 1
ATOM 1236 C C . GLN A 1 158 ? 12.083 6.439 -21.938 1.00 94.25 158 GLN A C 1
ATOM 1238 O O . GLN A 1 158 ? 13.225 6.165 -22.307 1.00 94.25 158 GLN A O 1
ATOM 1243 N N . THR A 1 159 ? 11.725 7.670 -21.566 1.00 91.56 159 THR A N 1
ATOM 1244 C CA . THR A 1 159 ? 12.628 8.834 -21.582 1.00 91.56 159 THR A CA 1
ATOM 1245 C C . THR A 1 159 ? 13.779 8.682 -20.583 1.00 91.56 159 THR A C 1
ATOM 1247 O O . THR A 1 159 ? 14.911 9.087 -20.858 1.00 91.56 159 THR A O 1
ATOM 1250 N N . ALA A 1 160 ? 13.517 8.051 -19.439 1.00 87.50 160 ALA A N 1
ATOM 1251 C CA . ALA A 1 160 ? 14.511 7.724 -18.423 1.00 87.50 160 ALA A CA 1
ATOM 1252 C C . ALA A 1 160 ? 15.408 6.520 -18.788 1.00 87.50 160 ALA A C 1
ATOM 1254 O O . ALA A 1 160 ? 16.357 6.237 -18.055 1.00 87.50 160 ALA A O 1
ATOM 1255 N N . GLY A 1 161 ? 15.153 5.849 -19.921 1.00 90.12 161 GLY A N 1
ATOM 1256 C CA . GLY A 1 161 ? 15.939 4.716 -20.426 1.00 90.12 161 GLY A CA 1
ATOM 1257 C C . GLY A 1 161 ? 15.388 3.331 -20.066 1.00 90.12 161 GLY A C 1
ATOM 1258 O O . GLY A 1 161 ? 16.003 2.326 -20.410 1.00 90.12 161 GLY A O 1
ATOM 1259 N N . HIS A 1 162 ? 14.216 3.255 -19.430 1.00 91.00 162 HIS A N 1
ATOM 1260 C CA . HIS A 1 162 ? 13.598 2.020 -18.928 1.00 91.00 162 HIS A CA 1
ATOM 1261 C C . HIS A 1 162 ? 12.650 1.368 -19.945 1.00 91.00 162 HIS A C 1
ATOM 1263 O O . HIS A 1 162 ? 11.569 0.903 -19.588 1.00 91.00 162 HIS A O 1
ATOM 1269 N N . THR A 1 163 ? 13.009 1.336 -21.232 1.00 92.06 163 THR A N 1
ATOM 1270 C CA . THR A 1 163 ? 12.101 0.908 -22.318 1.00 92.06 163 THR A CA 1
ATOM 1271 C C . THR A 1 163 ? 11.570 -0.523 -22.145 1.00 92.06 163 THR A C 1
ATOM 1273 O O . THR A 1 163 ? 10.394 -0.776 -22.399 1.00 92.06 163 THR A O 1
ATOM 1276 N N . SER A 1 164 ? 12.405 -1.461 -21.685 1.00 91.94 164 SER A N 1
ATOM 1277 C CA . SER A 1 164 ? 12.012 -2.864 -21.462 1.00 91.94 164 SER A CA 1
ATOM 1278 C C . SER A 1 164 ? 11.049 -3.037 -20.282 1.00 91.94 164 SER A C 1
ATOM 1280 O O . SER A 1 164 ? 10.176 -3.906 -20.309 1.00 91.94 164 SER A O 1
ATOM 1282 N N . ALA A 1 165 ? 11.191 -2.217 -19.240 1.00 92.75 165 ALA A N 1
ATOM 1283 C CA . ALA A 1 165 ? 10.248 -2.167 -18.133 1.00 92.75 165 ALA A CA 1
ATOM 1284 C C . ALA A 1 165 ? 8.948 -1.488 -18.578 1.00 92.75 165 ALA A C 1
ATOM 1286 O O . ALA A 1 165 ? 7.879 -2.049 -18.370 1.00 92.75 165 ALA A O 1
ATOM 1287 N N . ALA A 1 166 ? 9.034 -0.353 -19.276 1.00 95.06 166 ALA A N 1
ATOM 1288 C CA . ALA A 1 166 ? 7.880 0.402 -19.759 1.00 95.06 166 ALA A CA 1
ATOM 1289 C C . ALA A 1 166 ? 6.945 -0.449 -20.638 1.00 95.06 166 ALA A C 1
ATOM 1291 O O . ALA A 1 166 ? 5.732 -0.373 -20.495 1.00 95.06 166 ALA A O 1
ATOM 1292 N N . ALA A 1 167 ? 7.496 -1.325 -21.487 1.00 95.56 167 ALA A N 1
ATOM 1293 C CA . ALA A 1 167 ? 6.716 -2.233 -22.336 1.00 95.56 167 ALA A CA 1
ATOM 1294 C C . ALA A 1 167 ? 5.914 -3.305 -21.569 1.00 95.56 167 ALA A C 1
ATOM 1296 O O . ALA A 1 167 ? 5.074 -3.980 -22.159 1.00 95.56 167 ALA A O 1
ATOM 1297 N N . ARG A 1 168 ? 6.200 -3.501 -20.276 1.00 96.00 168 ARG A N 1
ATOM 1298 C CA . ARG A 1 168 ? 5.536 -4.477 -19.398 1.00 96.00 168 ARG A CA 1
ATOM 1299 C C . ARG A 1 168 ? 4.594 -3.821 -18.389 1.00 96.00 168 ARG A C 1
ATOM 1301 O O . ARG A 1 168 ? 4.057 -4.531 -17.542 1.00 96.00 168 ARG A O 1
ATOM 1308 N N . VAL A 1 169 ? 4.449 -2.496 -18.452 1.00 96.44 169 VAL A N 1
ATOM 1309 C CA . VAL A 1 169 ? 3.471 -1.742 -17.667 1.00 96.44 169 VAL A CA 1
ATOM 1310 C C . VAL A 1 169 ? 2.100 -1.901 -18.319 1.00 96.44 169 VAL A C 1
ATOM 1312 O O . VAL A 1 169 ? 1.946 -1.637 -19.510 1.00 96.44 169 VAL A O 1
ATOM 1315 N N . GLY A 1 170 ? 1.115 -2.331 -17.538 1.00 94.94 170 GLY A N 1
ATOM 1316 C CA . GLY A 1 170 ? -0.265 -2.531 -17.965 1.00 94.94 170 GLY A CA 1
ATOM 1317 C C . GLY A 1 170 ? -1.277 -2.019 -16.941 1.00 94.94 170 GLY A C 1
ATOM 1318 O O . GLY A 1 170 ? -0.924 -1.580 -15.840 1.00 94.94 170 GLY A O 1
ATOM 1319 N N . SER A 1 171 ? -2.558 -2.063 -17.315 1.00 94.38 171 SER A N 1
ATOM 1320 C CA . SER A 1 171 ? -3.679 -1.594 -16.488 1.00 94.38 171 SER A CA 1
ATOM 1321 C C . SER A 1 171 ? -3.844 -2.367 -15.178 1.00 94.38 171 SER A C 1
ATOM 1323 O O . SER A 1 171 ? -4.497 -1.879 -14.258 1.00 94.38 171 SER A O 1
ATOM 1325 N N . GLU A 1 172 ? -3.225 -3.544 -15.068 1.00 95.56 172 GLU A N 1
ATOM 1326 C CA . GLU A 1 172 ? -3.190 -4.378 -13.866 1.00 95.56 172 GLU A CA 1
ATOM 1327 C C . GLU A 1 172 ? -2.637 -3.626 -12.647 1.00 95.56 172 GLU A C 1
ATOM 1329 O O . GLU A 1 172 ? -2.958 -3.977 -11.516 1.00 95.56 172 GLU A O 1
ATOM 1334 N N . VAL A 1 173 ? -1.862 -2.550 -12.848 1.00 96.44 173 VAL A N 1
ATOM 1335 C CA . VAL A 1 173 ? -1.419 -1.670 -11.754 1.00 96.44 173 VAL A CA 1
ATOM 1336 C C . VAL A 1 173 ? -2.587 -1.198 -10.879 1.00 96.44 173 VAL A C 1
ATOM 1338 O O . VAL A 1 173 ? -2.454 -1.145 -9.659 1.00 96.44 173 VAL A O 1
ATOM 1341 N N . PHE A 1 174 ? -3.746 -0.899 -11.475 1.00 96.06 174 PHE A N 1
ATOM 1342 C CA . PHE A 1 174 ? -4.899 -0.372 -10.747 1.00 96.06 174 PHE A CA 1
ATOM 1343 C C . PHE A 1 174 ? -5.724 -1.470 -10.072 1.00 96.06 174 PHE A C 1
ATOM 1345 O O . PHE A 1 174 ? -6.212 -1.257 -8.963 1.00 96.06 174 PHE A O 1
ATOM 1352 N N . SER A 1 175 ? -5.830 -2.661 -10.673 1.00 95.88 175 SER A N 1
ATOM 1353 C CA . SER A 1 175 ? -6.454 -3.807 -10.000 1.00 95.88 175 SER A CA 1
ATOM 1354 C C . SER A 1 175 ? -5.615 -4.268 -8.811 1.00 95.88 175 SER A C 1
ATOM 1356 O O . SER A 1 175 ? -6.152 -4.433 -7.721 1.00 95.88 175 SER A O 1
ATOM 1358 N N . ASN A 1 176 ? -4.292 -4.347 -8.982 1.00 96.88 176 ASN A N 1
ATOM 1359 C CA . ASN A 1 176 ? -3.362 -4.684 -7.906 1.00 96.88 176 ASN A CA 1
ATOM 1360 C C . ASN A 1 176 ? -3.352 -3.610 -6.807 1.00 96.88 176 ASN A C 1
ATOM 1362 O O . ASN A 1 176 ? -3.219 -3.936 -5.631 1.00 96.88 176 ASN A O 1
ATOM 1366 N N . LEU A 1 177 ? -3.520 -2.330 -7.163 1.00 97.00 177 LEU A N 1
ATOM 1367 C CA . LEU A 1 177 ? -3.718 -1.250 -6.192 1.00 97.00 177 LEU A CA 1
ATOM 1368 C C . LEU A 1 177 ? -5.016 -1.417 -5.402 1.00 97.00 177 LEU A C 1
ATOM 1370 O O . LEU A 1 177 ? -5.011 -1.202 -4.192 1.00 97.00 177 LEU A O 1
ATOM 1374 N N . ALA A 1 178 ? -6.111 -1.794 -6.063 1.00 96.19 178 ALA A N 1
ATOM 1375 C CA . ALA A 1 178 ? -7.376 -2.044 -5.387 1.00 96.19 178 ALA A CA 1
ATOM 1376 C C . ALA A 1 178 ? -7.260 -3.194 -4.384 1.00 96.19 178 ALA A C 1
ATOM 1378 O O . ALA A 1 178 ? -7.628 -3.010 -3.226 1.00 96.19 178 ALA A O 1
ATOM 1379 N N . ASP A 1 179 ? -6.661 -4.317 -4.794 1.00 95.81 179 ASP A N 1
ATOM 1380 C CA . ASP A 1 179 ? -6.387 -5.452 -3.907 1.00 95.81 179 ASP A CA 1
ATOM 1381 C C . ASP A 1 179 ? -5.523 -5.015 -2.713 1.00 95.81 179 ASP A C 1
ATOM 1383 O O . ASP A 1 179 ? -5.861 -5.264 -1.558 1.00 95.81 179 ASP A O 1
ATOM 1387 N N . ALA A 1 180 ? -4.436 -4.286 -2.977 1.00 96.75 180 ALA A N 1
ATOM 1388 C CA . ALA A 1 180 ? -3.528 -3.800 -1.947 1.00 96.75 180 ALA A CA 1
ATOM 1389 C C . ALA A 1 180 ? -4.229 -2.898 -0.914 1.00 96.75 180 ALA A C 1
ATOM 1391 O O . ALA A 1 180 ? -4.037 -3.061 0.293 1.00 96.75 180 ALA A O 1
ATOM 1392 N N . LEU A 1 181 ? -5.045 -1.942 -1.370 1.00 96.12 181 LEU A N 1
ATOM 1393 C CA . LEU A 1 181 ? -5.755 -1.008 -0.492 1.00 96.12 181 LEU A CA 1
ATOM 1394 C C . LEU A 1 181 ? -6.879 -1.687 0.290 1.00 96.12 181 LEU A C 1
ATOM 1396 O O . LEU A 1 181 ? -7.067 -1.367 1.462 1.00 96.12 181 LEU A O 1
ATOM 1400 N N . GLU A 1 182 ? -7.579 -2.641 -0.318 1.00 94.88 182 GLU A N 1
ATOM 1401 C CA . GLU A 1 182 ? -8.564 -3.480 0.365 1.00 94.88 182 GLU A CA 1
ATOM 1402 C C . GLU A 1 182 ? -7.919 -4.247 1.519 1.00 94.88 182 GLU A C 1
ATOM 1404 O O . GLU A 1 182 ? -8.351 -4.117 2.664 1.00 94.88 182 GLU A O 1
ATOM 1409 N N . GLN A 1 183 ? -6.806 -4.938 1.263 1.00 94.88 183 GLN A N 1
ATOM 1410 C CA . GLN A 1 183 ? -6.100 -5.685 2.305 1.00 94.88 183 GLN A CA 1
ATOM 1411 C C . GLN A 1 183 ? -5.527 -4.769 3.398 1.00 94.88 183 GLN A C 1
ATOM 1413 O O . GLN A 1 183 ? -5.623 -5.085 4.588 1.00 94.88 183 GLN A O 1
ATOM 1418 N N . ALA A 1 184 ? -4.991 -3.601 3.026 1.00 94.75 184 ALA A N 1
ATOM 1419 C CA . ALA A 1 184 ? -4.536 -2.587 3.981 1.00 94.75 184 ALA A CA 1
ATOM 1420 C C . ALA A 1 184 ? -5.671 -2.068 4.882 1.00 94.75 184 ALA A C 1
ATOM 1422 O O . ALA A 1 184 ? -5.446 -1.793 6.067 1.00 94.75 184 ALA A O 1
ATOM 1423 N N . LEU A 1 185 ? -6.883 -1.933 4.333 1.00 92.94 185 LEU A N 1
ATOM 1424 C CA . LEU A 1 185 ? -8.061 -1.478 5.063 1.00 92.94 185 LEU A CA 1
ATOM 1425 C C . LEU A 1 185 ? -8.616 -2.563 5.995 1.00 92.94 185 LEU A C 1
ATOM 1427 O O . LEU A 1 185 ? -8.778 -2.302 7.193 1.00 92.94 185 LEU A O 1
ATOM 1431 N N . SER A 1 186 ? -8.843 -3.774 5.484 1.00 90.25 186 SER A N 1
ATOM 1432 C CA . SER A 1 186 ? -9.427 -4.886 6.248 1.00 90.25 186 SER A CA 1
ATOM 1433 C C . SER A 1 186 ? -8.545 -5.327 7.416 1.00 90.25 186 SER A C 1
ATOM 1435 O O . SER A 1 186 ? -9.029 -5.507 8.537 1.00 90.25 186 SER A O 1
ATOM 1437 N N . ALA A 1 187 ? -7.222 -5.370 7.236 1.00 89.06 187 ALA A N 1
ATOM 1438 C CA . ALA A 1 187 ? -6.304 -5.738 8.315 1.00 89.06 187 ALA A CA 1
ATOM 1439 C C . ALA A 1 187 ? -6.294 -4.765 9.503 1.00 89.06 187 ALA A C 1
ATOM 1441 O O . ALA A 1 187 ? -6.013 -5.147 10.640 1.00 89.06 187 ALA A O 1
ATOM 1442 N N . ARG A 1 188 ? -6.616 -3.488 9.273 1.00 87.38 188 ARG A N 1
ATOM 1443 C CA . ARG A 1 188 ? -6.720 -2.472 10.334 1.00 87.38 188 ARG A CA 1
ATOM 1444 C C . ARG A 1 188 ? -8.129 -2.316 10.885 1.00 87.38 188 ARG A C 1
ATOM 1446 O O . ARG A 1 188 ? -8.303 -1.730 11.955 1.00 87.38 188 ARG A O 1
ATOM 1453 N N . ALA A 1 189 ? -9.121 -2.858 10.193 1.00 78.25 189 ALA A N 1
ATOM 1454 C CA . ALA A 1 189 ? -10.496 -2.907 10.651 1.00 78.25 189 ALA A CA 1
ATOM 1455 C C . ALA A 1 189 ? -10.726 -3.933 11.772 1.00 78.25 189 ALA A C 1
ATOM 1457 O O . ALA A 1 189 ? -11.703 -3.792 12.510 1.00 78.25 189 ALA A O 1
ATOM 1458 N N . GLY A 1 190 ? -9.827 -4.914 11.919 1.00 72.12 190 GLY A N 1
ATOM 1459 C CA . GLY A 1 190 ? -10.066 -6.089 12.760 1.00 72.12 190 GLY A CA 1
ATOM 1460 C C . GLY A 1 190 ? -11.150 -6.997 12.174 1.00 72.12 190 GLY A C 1
ATOM 1461 O O . GLY A 1 190 ? -11.864 -7.645 12.932 1.00 72.12 190 GLY A O 1
ATOM 1462 N N . GLU A 1 191 ? -11.312 -6.963 10.850 1.00 73.69 191 GLU A N 1
ATOM 1463 C CA . GLU A 1 191 ? -12.177 -7.873 10.099 1.00 73.69 191 GLU A CA 1
ATOM 1464 C C . GLU A 1 191 ? -11.530 -9.264 10.039 1.00 73.69 191 GLU A C 1
ATOM 1466 O O . GLU A 1 191 ? -10.302 -9.373 10.017 1.00 73.69 191 GLU A O 1
ATOM 1471 N N . ASP A 1 192 ? -12.354 -10.317 10.011 1.00 69.25 192 ASP A N 1
ATOM 1472 C CA . ASP A 1 192 ? -11.897 -11.717 10.069 1.00 69.25 192 ASP A CA 1
ATOM 1473 C C . ASP A 1 192 ? -10.973 -12.099 8.893 1.00 69.25 192 ASP A C 1
ATOM 1475 O O . ASP A 1 192 ? -10.139 -12.993 9.027 1.00 69.25 192 ASP A O 1
ATOM 1479 N N . ASP A 1 193 ? -11.064 -11.371 7.775 1.00 77.00 193 ASP A N 1
ATOM 1480 C CA . ASP A 1 193 ? -10.288 -11.615 6.552 1.00 77.00 193 ASP A CA 1
ATOM 1481 C C . ASP A 1 193 ? -8.932 -10.873 6.526 1.00 77.00 193 ASP A C 1
ATOM 1483 O O . ASP A 1 193 ? -8.119 -11.052 5.614 1.00 77.00 193 ASP A O 1
ATOM 1487 N N . GLY A 1 194 ? -8.655 -10.035 7.530 1.00 83.25 194 GLY A N 1
ATOM 1488 C CA . GLY A 1 194 ? -7.413 -9.274 7.636 1.00 83.25 194 GLY A CA 1
ATOM 1489 C C . GLY A 1 194 ? -6.222 -10.137 8.060 1.00 83.25 194 GLY A C 1
ATOM 1490 O O . GLY A 1 194 ? -6.074 -10.457 9.238 1.00 83.25 194 GLY A O 1
ATOM 1491 N N . TRP A 1 195 ? -5.327 -10.472 7.126 1.00 92.88 195 TRP A N 1
ATOM 1492 C CA . TRP A 1 195 ? -4.209 -11.395 7.392 1.00 92.88 195 TRP A CA 1
ATOM 1493 C C . TRP A 1 195 ? -2.836 -10.725 7.593 1.00 92.88 195 TRP A C 1
ATOM 1495 O O . TRP A 1 195 ? -1.953 -11.319 8.225 1.00 92.88 195 TRP A O 1
ATOM 1505 N N . ILE A 1 196 ? -2.647 -9.493 7.102 1.00 93.94 196 ILE A N 1
ATOM 1506 C CA . ILE A 1 196 ? -1.400 -8.730 7.281 1.00 93.94 196 ILE A CA 1
ATOM 1507 C C . ILE A 1 196 ? -1.307 -8.109 8.685 1.00 93.94 196 ILE A C 1
ATOM 1509 O O . ILE A 1 196 ? -2.281 -7.593 9.231 1.00 93.94 196 ILE A O 1
ATOM 1513 N N . THR A 1 197 ? -0.117 -8.129 9.287 1.00 91.69 197 THR A N 1
ATOM 1514 C CA . THR A 1 197 ? 0.089 -7.689 10.680 1.00 91.69 197 THR A CA 1
ATOM 1515 C C . THR A 1 197 ? 0.472 -6.205 10.775 1.00 91.69 197 THR A C 1
ATOM 1517 O O . THR A 1 197 ? 0.037 -5.475 11.679 1.00 91.69 197 THR A O 1
ATOM 1520 N N . GLY A 1 198 ? 1.302 -5.740 9.838 1.00 91.44 198 GLY A N 1
ATOM 1521 C CA . GLY A 1 198 ? 1.840 -4.377 9.782 1.00 91.44 198 GLY A CA 1
ATOM 1522 C C . GLY A 1 198 ? 1.150 -3.476 8.749 1.00 91.44 198 GLY A C 1
ATOM 1523 O O . GLY A 1 198 ? 0.320 -3.949 7.976 1.00 91.44 198 GLY A O 1
ATOM 1524 N N . PRO A 1 199 ? 1.482 -2.168 8.709 1.00 94.06 199 PRO A N 1
ATOM 1525 C CA . PRO A 1 199 ? 1.135 -1.323 7.575 1.00 94.06 199 PRO A CA 1
ATOM 1526 C C . PRO A 1 199 ? 1.783 -1.886 6.305 1.00 94.06 199 PRO A C 1
ATOM 1528 O O . PRO A 1 199 ? 2.952 -2.280 6.331 1.00 94.06 199 PRO A O 1
ATOM 1531 N N . LEU A 1 200 ? 1.020 -1.919 5.220 1.00 96.38 200 LEU A N 1
ATOM 1532 C CA . LEU A 1 200 ? 1.426 -2.431 3.919 1.00 96.38 200 LEU A CA 1
ATOM 1533 C C . LEU A 1 200 ? 2.437 -1.491 3.256 1.00 96.38 200 LEU A C 1
ATOM 1535 O O . LEU A 1 200 ? 2.172 -0.298 3.131 1.00 96.38 200 LEU A O 1
ATOM 1539 N N . ASP A 1 201 ? 3.569 -2.026 2.804 1.00 94.75 201 ASP A N 1
ATOM 1540 C CA . ASP A 1 201 ? 4.561 -1.300 1.998 1.00 94.75 201 ASP A CA 1
ATOM 1541 C C . ASP A 1 201 ? 4.507 -1.726 0.523 1.00 94.75 201 ASP A C 1
ATOM 1543 O O . ASP A 1 201 ? 4.515 -0.886 -0.382 1.00 94.75 201 ASP A O 1
ATOM 1547 N N . GLU A 1 202 ? 4.400 -3.033 0.270 1.00 96.38 202 GLU A N 1
ATOM 1548 C CA . GLU A 1 202 ? 4.325 -3.590 -1.079 1.00 96.38 202 GLU A CA 1
ATOM 1549 C C . GLU A 1 202 ? 3.347 -4.762 -1.164 1.00 96.38 202 GLU A C 1
ATOM 1551 O O . GLU A 1 202 ? 3.411 -5.705 -0.378 1.00 96.38 202 GLU A O 1
ATOM 1556 N N . TRP A 1 203 ? 2.481 -4.721 -2.171 1.00 97.62 203 TRP A N 1
ATOM 1557 C CA . TRP A 1 203 ? 1.702 -5.863 -2.631 1.00 97.62 203 TRP A CA 1
ATOM 1558 C C . TRP A 1 203 ? 2.528 -6.641 -3.653 1.00 97.62 203 TRP A C 1
ATOM 1560 O O . TRP A 1 203 ? 2.954 -6.060 -4.650 1.00 97.62 203 TRP A O 1
ATOM 1570 N N . ILE A 1 204 ? 2.795 -7.926 -3.410 1.00 96.38 204 ILE A N 1
ATOM 1571 C CA . ILE A 1 204 ? 3.617 -8.746 -4.316 1.00 96.38 204 ILE A CA 1
ATOM 1572 C C . ILE A 1 204 ? 2.725 -9.468 -5.325 1.00 96.38 204 ILE A C 1
ATOM 1574 O O . ILE A 1 204 ? 2.977 -9.403 -6.528 1.00 96.38 204 ILE A O 1
ATOM 1578 N N . ALA A 1 205 ? 1.713 -10.165 -4.816 1.00 95.69 205 ALA A N 1
ATOM 1579 C CA . ALA A 1 205 ? 0.728 -10.951 -5.549 1.00 95.69 205 ALA A CA 1
ATOM 1580 C C . ALA A 1 205 ? -0.463 -11.234 -4.616 1.00 95.69 205 ALA A C 1
ATOM 1582 O O . ALA A 1 205 ? -0.388 -10.930 -3.423 1.00 95.69 205 ALA A O 1
ATOM 1583 N N . ASP A 1 206 ? -1.533 -11.851 -5.127 1.00 94.56 206 ASP A N 1
ATOM 1584 C CA . ASP A 1 206 ? -2.624 -12.303 -4.256 1.00 94.56 206 ASP A CA 1
ATOM 1585 C C . ASP A 1 206 ? -2.093 -13.205 -3.131 1.00 94.56 206 ASP A C 1
ATOM 1587 O O . ASP A 1 206 ? -1.318 -14.135 -3.359 1.00 94.56 206 ASP A O 1
ATOM 1591 N N . GLY A 1 207 ? -2.471 -12.863 -1.901 1.00 95.25 207 GLY A N 1
ATOM 1592 C CA . GLY A 1 207 ? -2.027 -13.544 -0.691 1.00 95.25 207 GLY A CA 1
ATOM 1593 C C . GLY A 1 207 ? -0.568 -13.302 -0.285 1.00 95.25 207 GLY A C 1
ATOM 1594 O O . GLY A 1 207 ? -0.114 -13.996 0.620 1.00 95.25 207 GLY A O 1
ATOM 1595 N N . TRP A 1 208 ? 0.167 -12.360 -0.896 1.00 96.81 208 TRP A N 1
ATOM 1596 C CA . TRP A 1 208 ? 1.572 -12.068 -0.562 1.00 96.81 208 TRP A CA 1
ATOM 1597 C C . TRP A 1 208 ? 1.872 -10.571 -0.476 1.00 96.81 208 TRP A C 1
ATOM 1599 O O . TRP A 1 208 ? 1.648 -9.807 -1.417 1.00 96.81 208 TRP A O 1
ATOM 1609 N N . ALA A 1 209 ? 2.458 -10.156 0.645 1.00 97.25 209 ALA A N 1
ATOM 1610 C CA . ALA A 1 209 ? 2.695 -8.749 0.934 1.00 97.25 209 ALA A CA 1
ATOM 1611 C C . ALA A 1 209 ? 3.961 -8.526 1.764 1.00 97.25 209 ALA A C 1
ATOM 1613 O O . ALA A 1 209 ? 4.334 -9.340 2.610 1.00 97.25 209 ALA A O 1
ATOM 1614 N N . VAL A 1 210 ? 4.589 -7.371 1.552 1.00 96.19 210 VAL A N 1
ATOM 1615 C CA . VAL A 1 210 ? 5.618 -6.820 2.433 1.00 96.19 210 VAL A CA 1
ATOM 1616 C C . VAL A 1 210 ? 4.977 -5.749 3.305 1.00 96.19 210 VAL A C 1
ATOM 1618 O O . VAL A 1 210 ? 4.371 -4.799 2.804 1.00 96.19 210 VAL A O 1
ATOM 1621 N N . THR A 1 211 ? 5.133 -5.885 4.614 1.00 95.69 211 THR A N 1
ATOM 1622 C CA . THR A 1 211 ? 4.647 -4.930 5.615 1.00 95.69 211 THR A CA 1
ATOM 1623 C C . THR A 1 211 ? 5.810 -4.396 6.442 1.00 95.69 211 THR A C 1
ATOM 1625 O O . THR A 1 211 ? 6.923 -4.903 6.353 1.00 95.69 211 THR A O 1
ATOM 1628 N N . GLU A 1 212 ? 5.567 -3.430 7.331 1.00 92.69 212 GLU A N 1
ATOM 1629 C CA . GLU A 1 212 ? 6.541 -3.066 8.381 1.00 92.69 212 GLU A CA 1
ATOM 1630 C C . GLU A 1 212 ? 7.107 -4.279 9.130 1.00 92.69 212 GLU A C 1
ATOM 1632 O O . GLU A 1 212 ? 8.261 -4.280 9.558 1.00 92.69 212 GLU A O 1
ATOM 1637 N N . SER A 1 213 ? 6.265 -5.296 9.336 1.00 93.06 213 SER A N 1
ATOM 1638 C CA . SER A 1 213 ? 6.594 -6.456 10.156 1.00 93.06 213 SER A CA 1
ATOM 1639 C C . SER A 1 213 ? 7.424 -7.492 9.408 1.00 93.06 213 SER A C 1
ATOM 1641 O O . SER A 1 213 ? 8.027 -8.338 10.067 1.00 93.06 213 SER A O 1
ATOM 1643 N N . GLY A 1 214 ? 7.512 -7.424 8.076 1.00 94.56 214 GLY A N 1
ATOM 1644 C CA . GLY A 1 214 ? 8.288 -8.356 7.263 1.00 94.56 214 GLY A CA 1
ATOM 1645 C C . GLY A 1 214 ? 7.561 -8.829 6.005 1.00 94.56 214 GLY A C 1
ATOM 1646 O O . GLY A 1 214 ? 6.702 -8.130 5.475 1.00 94.56 214 GLY A O 1
ATOM 1647 N N . LEU A 1 215 ? 7.929 -10.019 5.530 1.00 96.25 215 LEU A N 1
ATOM 1648 C CA . LEU A 1 215 ? 7.228 -10.720 4.453 1.00 96.25 215 LEU A CA 1
ATOM 1649 C C . LEU A 1 215 ? 6.121 -11.581 5.053 1.00 96.25 215 LEU A C 1
ATOM 1651 O O . LEU A 1 215 ? 6.399 -12.388 5.943 1.00 96.25 215 LEU A O 1
ATOM 1655 N N . GLU A 1 216 ? 4.900 -11.441 4.552 1.00 96.38 216 GLU A N 1
ATOM 1656 C CA . GLU A 1 216 ? 3.731 -12.176 5.032 1.00 96.38 216 GLU A CA 1
ATOM 1657 C C . GLU A 1 216 ? 3.017 -12.877 3.861 1.00 96.38 216 GLU A C 1
ATOM 1659 O O . GLU A 1 216 ? 2.940 -12.334 2.754 1.00 96.38 216 GLU A O 1
ATOM 1664 N N . SER A 1 217 ? 2.453 -14.060 4.131 1.00 95.88 217 SER A N 1
ATOM 1665 C CA . SER A 1 217 ? 1.567 -14.799 3.224 1.00 95.88 217 SER A CA 1
ATOM 1666 C C . SER A 1 217 ? 0.243 -15.169 3.899 1.00 95.88 217 SER A C 1
ATOM 1668 O O . SER A 1 217 ? 0.236 -15.546 5.075 1.00 95.88 217 SER A O 1
ATOM 1670 N N . ARG A 1 218 ? -0.865 -15.099 3.147 1.00 94.06 218 ARG A N 1
ATOM 1671 C CA . ARG A 1 218 ? -2.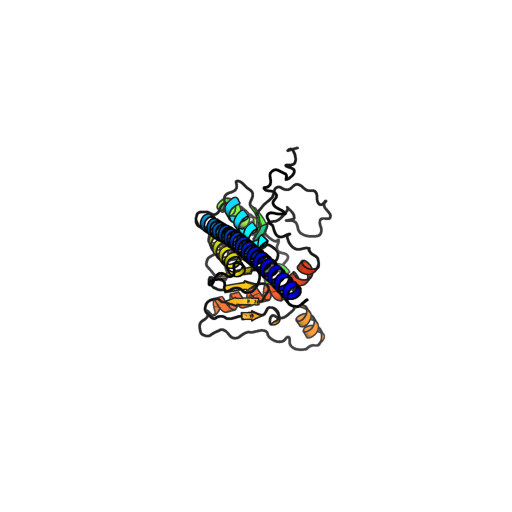215 -15.481 3.592 1.00 94.06 218 ARG A CA 1
ATOM 1672 C C . ARG A 1 218 ? -2.353 -16.995 3.759 1.00 94.06 218 ARG A C 1
ATOM 1674 O O . ARG A 1 218 ? -2.641 -17.465 4.856 1.00 94.06 218 ARG A O 1
ATOM 1681 N N . ASP A 1 219 ? -2.125 -17.750 2.686 1.00 88.00 219 ASP A N 1
ATOM 1682 C CA . ASP A 1 219 ? -2.601 -19.137 2.575 1.00 88.00 219 ASP A CA 1
ATOM 1683 C C . ASP A 1 219 ? -1.728 -20.144 3.352 1.00 88.00 219 ASP A C 1
ATOM 1685 O O . ASP A 1 219 ? -2.230 -21.163 3.823 1.00 88.00 219 ASP A O 1
ATOM 1689 N N . GLY A 1 220 ? -0.448 -19.826 3.578 1.00 77.44 220 GLY A N 1
ATOM 1690 C CA . GLY A 1 220 ? 0.475 -20.647 4.379 1.00 77.44 220 GLY A CA 1
ATOM 1691 C C . GLY A 1 220 ? 0.730 -20.127 5.799 1.00 77.44 220 GLY A C 1
ATOM 1692 O O . GLY A 1 220 ? 1.499 -20.730 6.548 1.00 77.44 220 GLY A O 1
ATOM 1693 N N . GLY A 1 221 ? 0.165 -18.968 6.167 1.00 82.38 221 GLY A N 1
ATOM 1694 C CA . GLY A 1 221 ? 0.477 -18.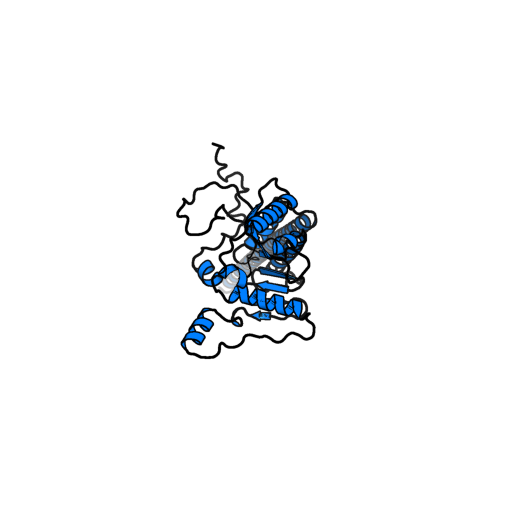273 7.426 1.00 82.38 221 GLY A CA 1
ATOM 1695 C C . GLY A 1 221 ? 1.963 -17.916 7.591 1.00 82.38 221 GLY A C 1
ATOM 1696 O O . GLY A 1 221 ? 2.422 -17.637 8.704 1.00 82.38 221 GLY A O 1
ATOM 1697 N N . LEU A 1 222 ? 2.733 -17.960 6.499 1.00 89.81 222 LEU A N 1
ATOM 1698 C CA . LEU A 1 222 ? 4.169 -17.745 6.513 1.00 89.81 222 LEU A CA 1
ATOM 1699 C C . LEU A 1 222 ? 4.476 -16.292 6.855 1.00 89.81 222 LEU A C 1
ATOM 1701 O O . LEU A 1 222 ? 3.922 -15.364 6.266 1.00 89.81 222 LEU A O 1
ATOM 1705 N N . ARG A 1 223 ? 5.403 -16.102 7.797 1.00 92.81 223 ARG A N 1
ATOM 1706 C CA . ARG A 1 223 ? 5.892 -14.785 8.203 1.00 92.81 223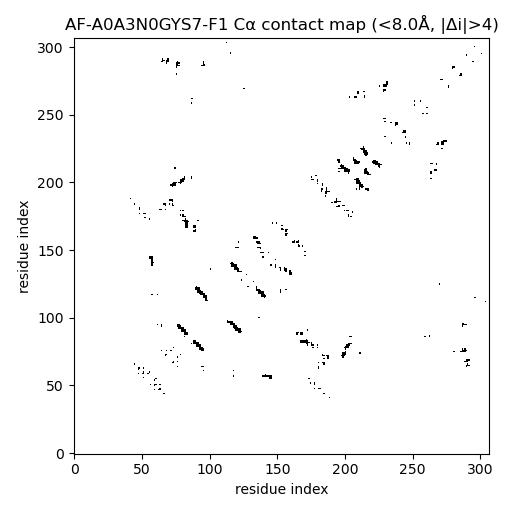 ARG A CA 1
ATOM 1707 C C . ARG A 1 223 ? 7.402 -14.814 8.379 1.00 92.81 223 ARG A C 1
ATOM 1709 O O . ARG A 1 223 ? 7.905 -15.449 9.305 1.00 92.81 223 ARG A O 1
ATOM 1716 N N . ILE A 1 224 ? 8.124 -14.095 7.523 1.00 94.00 224 ILE A N 1
ATOM 1717 C CA . ILE A 1 224 ? 9.535 -13.782 7.765 1.00 94.00 224 ILE A CA 1
ATOM 1718 C C . ILE A 1 224 ? 9.585 -12.393 8.398 1.00 94.00 224 ILE A C 1
ATOM 1720 O O . ILE A 1 224 ? 9.294 -11.419 7.704 1.00 94.00 224 ILE A O 1
ATOM 1724 N N . PRO A 1 225 ? 9.967 -12.262 9.680 1.00 93.00 225 PRO A N 1
ATOM 1725 C CA . PRO A 1 225 ? 9.999 -10.961 10.330 1.00 93.00 225 PRO A CA 1
ATOM 1726 C C . PRO A 1 225 ? 11.046 -10.048 9.682 1.00 93.00 225 PRO A C 1
ATOM 1728 O O . PRO A 1 225 ? 12.118 -10.508 9.290 1.00 93.00 225 PRO A O 1
ATOM 1731 N N . ALA A 1 226 ? 10.784 -8.740 9.648 1.00 90.25 226 ALA A N 1
ATOM 1732 C CA . ALA A 1 226 ? 11.690 -7.725 9.099 1.00 90.25 226 ALA A CA 1
ATOM 1733 C C . ALA A 1 226 ? 13.121 -7.847 9.661 1.00 90.25 226 ALA A C 1
ATOM 1735 O O . ALA A 1 226 ? 14.099 -7.730 8.928 1.00 90.25 226 ALA A O 1
ATOM 1736 N N . ALA A 1 227 ? 13.249 -8.179 10.951 1.00 87.25 227 ALA A N 1
ATOM 1737 C CA . ALA A 1 227 ? 14.531 -8.367 11.634 1.00 87.25 227 ALA A CA 1
ATOM 1738 C C . ALA A 1 227 ? 15.349 -9.587 11.154 1.00 87.25 227 ALA A C 1
ATOM 1740 O O . ALA A 1 227 ? 16.525 -9.697 11.498 1.00 87.25 227 ALA A O 1
ATOM 1741 N N . ALA A 1 228 ? 14.750 -10.519 10.404 1.00 88.75 228 ALA A N 1
ATOM 1742 C CA . ALA A 1 228 ? 15.464 -11.655 9.822 1.00 88.75 228 ALA A CA 1
ATOM 1743 C C . ALA A 1 228 ? 16.192 -11.292 8.518 1.00 88.75 228 ALA A C 1
ATOM 1745 O O . ALA A 1 228 ? 17.116 -12.008 8.124 1.00 88.75 228 ALA A O 1
ATOM 1746 N N . PHE A 1 229 ? 15.800 -10.198 7.859 1.00 86.94 229 PHE A N 1
ATOM 1747 C CA . PHE A 1 229 ? 16.461 -9.731 6.647 1.00 86.94 229 PHE A CA 1
ATOM 1748 C C . PHE A 1 229 ? 17.812 -9.078 6.987 1.00 86.94 229 PHE A C 1
ATOM 1750 O O . PHE A 1 229 ? 17.930 -8.389 8.002 1.00 86.94 229 PHE A O 1
ATOM 1757 N N . PRO A 1 230 ? 18.852 -9.289 6.162 1.00 78.00 230 PRO A N 1
ATOM 1758 C CA . PRO A 1 230 ? 20.178 -8.743 6.420 1.00 78.00 230 PRO A CA 1
ATOM 1759 C C . PRO A 1 230 ? 20.166 -7.211 6.340 1.00 78.00 230 PRO A C 1
ATOM 1761 O O . PRO A 1 230 ? 19.693 -6.640 5.361 1.00 78.00 230 PRO A O 1
ATOM 1764 N N . ASP A 1 231 ? 20.723 -6.550 7.355 1.00 72.06 231 ASP A N 1
ATOM 1765 C CA . ASP A 1 231 ? 20.948 -5.099 7.374 1.00 72.06 231 ASP A CA 1
ATOM 1766 C C . ASP A 1 231 ? 22.254 -4.770 6.626 1.00 72.06 231 ASP A C 1
ATOM 1768 O O . ASP A 1 231 ? 23.303 -5.357 6.918 1.00 72.06 231 ASP A O 1
ATOM 1772 N N . ALA A 1 232 ? 22.237 -3.801 5.702 1.00 67.12 232 ALA A N 1
ATOM 1773 C CA . ALA A 1 232 ? 23.441 -3.320 5.016 1.00 67.12 232 ALA A CA 1
ATOM 1774 C C . ALA A 1 232 ? 24.553 -2.875 5.980 1.00 67.12 232 ALA A C 1
ATOM 1776 O O . ALA A 1 232 ? 25.735 -2.993 5.649 1.00 67.12 232 ALA A O 1
ATOM 1777 N N . ARG A 1 233 ? 24.219 -2.403 7.191 1.00 64.31 233 ARG A N 1
ATOM 1778 C CA . ARG A 1 233 ? 25.225 -2.085 8.221 1.00 64.31 233 ARG A CA 1
ATOM 1779 C C . ARG A 1 233 ? 25.979 -3.332 8.669 1.00 64.31 233 ARG A C 1
ATOM 1781 O O . ARG A 1 233 ? 27.188 -3.274 8.875 1.00 64.31 233 ARG A O 1
ATOM 1788 N N . PHE A 1 234 ? 25.278 -4.456 8.794 1.00 62.94 234 PHE A N 1
ATOM 1789 C CA . PHE A 1 234 ? 25.871 -5.731 9.179 1.00 62.94 234 PHE A CA 1
ATOM 1790 C C . PHE A 1 234 ? 26.706 -6.327 8.039 1.00 62.94 234 PHE A C 1
ATOM 1792 O O . PHE A 1 234 ? 27.779 -6.873 8.295 1.00 62.94 234 PHE A O 1
ATOM 1799 N N . GLU A 1 235 ? 26.285 -6.154 6.780 1.00 64.81 235 GLU A N 1
ATOM 1800 C CA . GLU A 1 235 ? 27.099 -6.519 5.608 1.00 64.81 235 GLU A CA 1
ATOM 1801 C C . GLU A 1 235 ? 28.398 -5.695 5.538 1.00 64.81 235 GLU A C 1
ATOM 1803 O O . GLU A 1 235 ? 29.471 -6.260 5.325 1.00 64.81 235 GLU A O 1
ATOM 1808 N N . ALA A 1 236 ? 28.335 -4.382 5.794 1.00 64.50 236 ALA A N 1
ATOM 1809 C CA . ALA A 1 236 ? 29.512 -3.510 5.818 1.00 64.50 236 ALA A CA 1
ATOM 1810 C C . ALA A 1 236 ? 30.492 -3.865 6.953 1.00 64.50 236 ALA A C 1
ATOM 1812 O O . ALA A 1 236 ? 31.707 -3.866 6.747 1.00 64.50 236 ALA A O 1
ATOM 1813 N N . VAL A 1 237 ? 29.975 -4.207 8.140 1.00 63.97 237 VAL A N 1
ATOM 1814 C CA . VAL A 1 237 ? 30.796 -4.681 9.266 1.00 63.97 237 VAL A CA 1
ATOM 1815 C C . VAL A 1 237 ? 31.409 -6.046 8.957 1.00 63.97 237 VAL A C 1
ATOM 1817 O O . VAL A 1 237 ? 32.609 -6.202 9.151 1.00 63.97 237 VAL A O 1
ATOM 1820 N N . SER A 1 238 ? 30.642 -6.992 8.407 1.00 62.00 238 SER A N 1
ATOM 1821 C CA . SER A 1 238 ? 31.142 -8.323 8.013 1.00 62.00 238 SER A CA 1
ATOM 1822 C C . SER A 1 238 ? 32.263 -8.218 6.971 1.00 62.00 238 SER A C 1
ATOM 1824 O O . SER A 1 238 ? 33.303 -8.866 7.087 1.00 62.00 238 SER A O 1
ATOM 1826 N N . ALA A 1 239 ? 32.106 -7.323 5.987 1.00 64.31 239 ALA A N 1
ATOM 1827 C CA . ALA A 1 239 ? 33.148 -7.023 5.007 1.00 64.31 239 ALA A CA 1
ATOM 1828 C C . ALA A 1 239 ? 34.420 -6.448 5.661 1.00 64.31 239 ALA A C 1
ATOM 1830 O O . ALA A 1 239 ? 35.531 -6.800 5.261 1.00 64.31 239 ALA A O 1
ATOM 1831 N N . ALA A 1 240 ? 34.276 -5.606 6.690 1.00 71.12 240 ALA A N 1
ATOM 1832 C CA . ALA A 1 240 ? 35.401 -5.051 7.443 1.00 71.12 240 ALA A CA 1
ATOM 1833 C C . ALA A 1 240 ? 36.080 -6.083 8.367 1.00 71.12 240 ALA A C 1
ATOM 1835 O O . ALA A 1 240 ? 37.301 -6.047 8.530 1.00 71.12 240 ALA A O 1
ATOM 1836 N N . THR A 1 241 ? 35.320 -7.019 8.946 1.00 76.06 241 THR A N 1
ATOM 1837 C CA . THR A 1 241 ? 35.830 -8.078 9.836 1.00 76.06 241 THR A CA 1
ATOM 1838 C C . THR A 1 241 ? 36.305 -9.326 9.090 1.00 76.06 241 THR A C 1
ATOM 1840 O O . THR A 1 241 ? 36.887 -10.214 9.711 1.00 76.06 241 THR A O 1
ATOM 1843 N N . LYS A 1 242 ? 36.119 -9.387 7.761 1.00 74.69 242 LYS A N 1
ATOM 1844 C CA . LYS A 1 242 ? 36.345 -10.577 6.914 1.00 74.69 242 LYS A CA 1
ATOM 1845 C C . LYS A 1 242 ? 35.528 -11.796 7.350 1.00 74.69 242 LYS A C 1
ATOM 1847 O O . LYS A 1 242 ? 35.866 -12.923 6.983 1.00 74.69 242 LYS A O 1
ATOM 1852 N N . GLU A 1 243 ? 34.468 -11.587 8.120 1.00 70.56 243 GLU A N 1
ATOM 1853 C CA . GLU A 1 243 ? 33.511 -12.647 8.392 1.00 70.56 243 GLU A CA 1
ATOM 1854 C C . GLU A 1 243 ? 32.637 -12.835 7.148 1.00 70.56 243 GLU A C 1
ATOM 1856 O O . GLU A 1 243 ? 32.204 -11.850 6.541 1.00 70.56 243 GLU A O 1
ATOM 1861 N N . PRO A 1 244 ? 32.388 -14.084 6.716 1.00 59.91 244 PRO A N 1
ATOM 1862 C CA . PRO A 1 244 ? 31.470 -14.316 5.618 1.00 59.91 244 PRO A CA 1
ATOM 1863 C C . PRO A 1 244 ? 30.095 -13.776 6.034 1.00 59.91 244 PRO A C 1
ATOM 1865 O O . PRO A 1 244 ? 29.612 -14.138 7.112 1.00 59.91 244 PRO A O 1
ATOM 1868 N N . PRO A 1 245 ? 29.458 -12.913 5.221 1.00 64.00 245 PRO A N 1
ATOM 1869 C CA . PRO A 1 245 ? 28.130 -12.421 5.544 1.00 64.00 245 PRO A CA 1
ATOM 1870 C C . PRO A 1 245 ? 27.213 -13.626 5.735 1.00 64.00 245 PRO A C 1
ATOM 1872 O O . PRO A 1 245 ? 27.235 -14.567 4.933 1.00 64.00 245 PRO A O 1
ATOM 1875 N N . LYS A 1 246 ? 26.430 -13.625 6.820 1.00 66.31 246 LYS A N 1
ATOM 1876 C CA . LYS A 1 246 ? 25.455 -14.687 7.068 1.00 66.31 246 LYS A CA 1
ATOM 1877 C C . LYS A 1 246 ? 24.539 -14.752 5.848 1.00 66.31 246 LYS A C 1
ATOM 1879 O O . LYS A 1 246 ? 23.793 -13.809 5.591 1.00 66.31 246 LYS A O 1
ATOM 1884 N N . LYS A 1 247 ? 24.631 -15.840 5.078 1.00 70.88 247 LYS A N 1
ATOM 1885 C CA . LYS A 1 247 ? 23.819 -16.033 3.879 1.00 70.88 247 LYS A CA 1
ATOM 1886 C C . LYS A 1 247 ? 22.363 -16.102 4.329 1.00 70.88 247 LYS A C 1
ATOM 1888 O O . LYS A 1 247 ? 21.943 -17.081 4.936 1.00 70.88 247 LYS A O 1
ATOM 1893 N N . PHE A 1 248 ? 21.617 -15.030 4.100 1.00 82.88 248 PHE A N 1
ATOM 1894 C CA . PHE A 1 248 ? 20.170 -15.083 4.175 1.00 82.88 248 PHE A CA 1
ATOM 1895 C C . PHE A 1 248 ? 19.721 -15.813 2.910 1.00 82.88 248 PHE A C 1
ATOM 1897 O O . PHE A 1 248 ? 20.074 -15.398 1.806 1.00 82.88 248 PHE A O 1
ATOM 1904 N N . ASP A 1 249 ? 19.058 -16.950 3.070 1.00 85.12 249 ASP A N 1
ATOM 1905 C CA . ASP A 1 249 ? 18.554 -17.809 1.994 1.00 85.12 249 ASP A CA 1
ATOM 1906 C C . ASP A 1 249 ? 17.462 -18.696 2.604 1.00 85.12 249 ASP A C 1
ATOM 1908 O O . ASP A 1 249 ? 17.747 -19.820 3.008 1.00 85.12 249 ASP A O 1
ATOM 1912 N N . PRO A 1 250 ? 16.274 -18.128 2.879 1.00 90.12 250 PRO A N 1
ATOM 1913 C CA . PRO A 1 250 ? 15.215 -18.872 3.542 1.00 90.12 250 PRO A CA 1
ATOM 1914 C C . PRO A 1 250 ? 14.697 -19.978 2.613 1.00 90.12 250 PRO A C 1
ATOM 1916 O O . PRO A 1 250 ? 14.529 -19.752 1.411 1.00 90.12 250 PRO A O 1
ATOM 1919 N N . ASP A 1 251 ? 14.447 -21.156 3.185 1.00 91.56 251 ASP A N 1
ATOM 1920 C CA . ASP A 1 251 ? 13.966 -22.323 2.445 1.00 91.56 251 ASP A CA 1
ATOM 1921 C C . ASP A 1 251 ? 12.627 -22.022 1.757 1.00 91.56 251 ASP A C 1
ATOM 1923 O O . ASP A 1 251 ? 11.766 -21.347 2.327 1.00 91.56 251 ASP A O 1
ATOM 1927 N N . VAL A 1 252 ? 12.463 -22.524 0.531 1.00 93.44 252 VAL A N 1
ATOM 1928 C CA . VAL A 1 252 ? 11.205 -22.417 -0.220 1.00 93.44 252 VAL A CA 1
ATOM 1929 C C . VAL A 1 252 ? 10.164 -23.322 0.447 1.00 93.44 252 VAL A C 1
ATOM 1931 O O . VAL A 1 252 ? 10.451 -24.508 0.619 1.00 93.44 252 VAL A O 1
ATOM 1934 N N . PRO A 1 253 ? 8.981 -22.814 0.827 1.00 93.19 253 PRO A N 1
ATOM 1935 C CA . PRO A 1 253 ? 7.901 -23.665 1.319 1.00 93.19 253 PRO A CA 1
ATOM 1936 C C . PRO A 1 253 ? 7.420 -24.649 0.243 1.00 93.19 253 PRO A C 1
ATOM 1938 O O . PRO A 1 253 ? 7.381 -24.305 -0.937 1.00 93.19 253 PRO A O 1
ATOM 1941 N N . ASP A 1 254 ? 7.025 -25.857 0.655 1.00 91.25 254 ASP A N 1
ATOM 1942 C CA . ASP A 1 254 ? 6.669 -26.961 -0.255 1.00 91.25 254 ASP A CA 1
ATOM 1943 C C . ASP A 1 254 ? 5.483 -26.646 -1.191 1.00 91.25 254 ASP A C 1
ATOM 1945 O O . ASP A 1 254 ? 5.361 -27.235 -2.265 1.00 91.25 254 ASP A O 1
ATOM 1949 N N . ASP A 1 255 ? 4.594 -25.741 -0.780 1.00 91.31 255 ASP A N 1
ATOM 1950 C CA . ASP A 1 255 ? 3.348 -25.369 -1.453 1.00 91.31 255 ASP A CA 1
ATOM 1951 C C . ASP A 1 255 ? 3.420 -24.029 -2.203 1.00 91.31 255 ASP A C 1
ATOM 1953 O O . ASP A 1 255 ? 2.419 -23.579 -2.765 1.00 91.31 255 ASP A O 1
ATOM 1957 N N . VAL A 1 256 ? 4.593 -23.393 -2.240 1.00 93.75 256 VAL A N 1
ATOM 1958 C CA . VAL A 1 256 ? 4.778 -22.070 -2.843 1.00 93.75 256 VAL A CA 1
ATOM 1959 C C . VAL A 1 256 ? 5.535 -22.185 -4.159 1.00 93.75 256 VAL A C 1
ATOM 1961 O O . VAL A 1 256 ? 6.574 -22.838 -4.251 1.00 93.75 256 VAL A O 1
ATOM 1964 N N . ASP A 1 257 ? 5.021 -21.507 -5.185 1.00 94.19 257 ASP A N 1
ATOM 1965 C CA . ASP A 1 257 ? 5.703 -21.377 -6.470 1.00 94.19 257 ASP A CA 1
ATOM 1966 C C . ASP A 1 257 ? 7.127 -20.799 -6.265 1.00 94.19 257 ASP A C 1
ATOM 1968 O O . ASP A 1 257 ? 7.274 -19.734 -5.651 1.00 94.19 257 ASP A O 1
ATOM 1972 N N . PRO A 1 258 ? 8.190 -21.471 -6.752 1.00 94.62 258 PRO A N 1
ATOM 1973 C CA . PRO A 1 258 ? 9.563 -21.024 -6.528 1.00 94.62 258 PRO A CA 1
ATOM 1974 C C . PRO A 1 258 ? 9.874 -19.623 -7.071 1.00 94.62 258 PRO A C 1
ATOM 1976 O O . PRO A 1 258 ? 10.668 -18.905 -6.460 1.00 94.62 258 PRO A O 1
ATOM 1979 N N . ASP A 1 259 ? 9.254 -19.216 -8.181 1.00 94.75 259 ASP A N 1
ATOM 1980 C CA . ASP A 1 259 ? 9.467 -17.899 -8.784 1.00 94.75 259 ASP A CA 1
ATOM 1981 C C . ASP A 1 259 ? 8.759 -16.810 -7.966 1.00 94.75 259 ASP A C 1
ATOM 1983 O O . ASP A 1 259 ? 9.321 -15.730 -7.748 1.00 94.75 259 ASP A O 1
ATOM 1987 N N . LEU A 1 260 ? 7.560 -17.104 -7.445 1.00 94.88 260 LEU A N 1
ATOM 1988 C CA . LEU A 1 260 ? 6.873 -16.233 -6.485 1.00 94.88 260 LEU A CA 1
ATOM 1989 C C . LEU A 1 260 ? 7.702 -16.065 -5.211 1.00 94.88 260 LEU A C 1
ATOM 1991 O O . LEU A 1 260 ? 7.896 -14.939 -4.753 1.00 94.88 260 LEU A O 1
ATOM 1995 N N . TRP A 1 261 ? 8.220 -17.162 -4.656 1.00 95.19 261 TRP A N 1
ATOM 1996 C CA . TRP A 1 261 ? 9.050 -17.125 -3.455 1.00 95.19 261 TRP A CA 1
ATOM 1997 C C . TRP A 1 261 ? 10.324 -16.307 -3.661 1.00 95.19 261 TRP A C 1
ATOM 1999 O O . TRP A 1 261 ? 10.637 -15.428 -2.853 1.00 95.19 261 TRP A O 1
ATOM 2009 N N . ALA A 1 262 ? 11.039 -16.561 -4.760 1.00 93.56 262 ALA A N 1
ATOM 2010 C CA . ALA A 1 262 ? 12.246 -15.826 -5.108 1.00 93.56 262 ALA A CA 1
ATOM 2011 C C . ALA A 1 262 ? 11.955 -14.325 -5.228 1.00 93.56 262 ALA A C 1
ATOM 2013 O O . ALA A 1 262 ? 12.653 -13.516 -4.611 1.00 93.56 262 ALA A O 1
ATOM 2014 N N . CYS A 1 263 ? 10.881 -13.963 -5.938 1.00 93.00 263 CYS A N 1
ATOM 2015 C CA . CYS A 1 263 ? 10.429 -12.582 -6.053 1.00 93.00 263 CYS A CA 1
ATOM 2016 C C . CYS A 1 263 ? 10.105 -11.984 -4.677 1.00 93.00 263 CYS A C 1
ATOM 2018 O O . CYS A 1 263 ? 10.647 -10.943 -4.314 1.00 93.00 263 CYS A O 1
ATOM 2020 N N . ALA A 1 264 ? 9.279 -12.650 -3.872 1.00 94.94 264 ALA A N 1
ATOM 2021 C CA . ALA A 1 264 ? 8.851 -12.165 -2.565 1.00 94.94 264 ALA A CA 1
ATOM 2022 C C . ALA A 1 264 ? 10.038 -11.893 -1.627 1.00 94.94 264 ALA A C 1
ATOM 2024 O O . ALA A 1 264 ? 10.155 -10.806 -1.052 1.00 94.94 264 ALA A O 1
ATOM 2025 N N . VAL A 1 265 ? 10.970 -12.845 -1.533 1.00 93.62 265 VAL A N 1
ATOM 2026 C CA . VAL A 1 265 ? 12.184 -12.716 -0.720 1.00 93.62 265 VAL A CA 1
ATOM 2027 C C . VAL A 1 265 ? 13.084 -11.595 -1.238 1.00 93.62 265 VAL A C 1
ATOM 2029 O O . VAL A 1 265 ? 13.610 -10.824 -0.432 1.00 93.62 265 VAL A O 1
ATOM 2032 N N . GLU A 1 266 ? 13.274 -11.475 -2.553 1.00 90.88 266 GLU A N 1
ATOM 2033 C CA . GLU A 1 266 ? 14.075 -10.405 -3.157 1.00 90.88 266 GLU A CA 1
ATOM 2034 C C . GLU A 1 266 ? 13.475 -9.021 -2.877 1.00 90.88 266 GLU A C 1
ATOM 2036 O O . GLU A 1 266 ? 14.183 -8.116 -2.425 1.00 90.88 266 GLU A O 1
ATOM 2041 N N . ARG A 1 267 ? 12.163 -8.864 -3.074 1.00 90.75 267 ARG A N 1
ATOM 2042 C CA . ARG A 1 267 ? 11.446 -7.607 -2.830 1.00 90.75 267 ARG A CA 1
ATOM 2043 C C . ARG A 1 267 ? 11.515 -7.205 -1.362 1.00 90.75 267 ARG A C 1
ATOM 2045 O O . ARG A 1 267 ? 11.886 -6.073 -1.057 1.00 90.75 267 ARG A O 1
ATOM 2052 N N . SER A 1 268 ? 11.287 -8.134 -0.435 1.00 92.06 268 SER A N 1
ATOM 2053 C CA . SER A 1 268 ? 11.455 -7.853 0.994 1.00 92.06 268 SER A CA 1
ATOM 2054 C C . SER A 1 268 ? 12.900 -7.514 1.360 1.00 92.06 268 SER A C 1
ATOM 2056 O O . SER A 1 268 ? 13.136 -6.552 2.093 1.00 92.06 268 SER A O 1
ATOM 2058 N N . ARG A 1 269 ? 13.895 -8.227 0.808 1.00 87.94 269 ARG A N 1
ATOM 2059 C CA . ARG A 1 269 ? 15.308 -7.854 0.989 1.00 87.94 269 ARG A CA 1
ATOM 2060 C C . ARG A 1 269 ? 15.551 -6.432 0.531 1.00 87.94 269 ARG A C 1
ATOM 2062 O O . ARG A 1 269 ? 16.177 -5.690 1.267 1.00 87.94 269 ARG A O 1
ATOM 2069 N N . TYR A 1 270 ? 15.066 -6.037 -0.639 1.00 82.56 270 TYR A N 1
ATOM 2070 C CA . TYR A 1 270 ? 1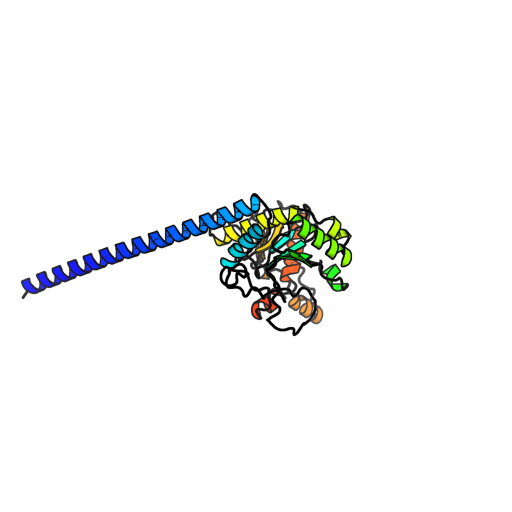5.257 -4.681 -1.139 1.00 82.56 270 TYR A CA 1
ATOM 2071 C C . TYR A 1 270 ? 14.732 -3.625 -0.146 1.00 82.56 270 TYR A C 1
ATOM 2073 O O . TYR A 1 270 ? 15.437 -2.659 0.154 1.00 82.56 270 TYR A O 1
ATOM 2081 N N . LYS A 1 271 ? 13.553 -3.849 0.449 1.00 85.06 271 LYS A N 1
ATOM 2082 C CA . LYS A 1 271 ? 12.960 -2.928 1.434 1.00 85.06 271 LYS A CA 1
ATOM 2083 C C . LYS A 1 271 ? 13.729 -2.874 2.760 1.00 85.06 271 LYS A C 1
ATOM 2085 O O . LYS A 1 271 ? 13.903 -1.790 3.322 1.00 85.06 271 LYS A O 1
ATOM 2090 N N . PHE A 1 272 ? 14.228 -4.010 3.255 1.00 83.69 272 PHE A N 1
ATOM 2091 C CA . PHE A 1 272 ? 14.875 -4.087 4.575 1.00 83.69 272 PHE A CA 1
ATOM 2092 C C . PHE A 1 272 ? 16.404 -3.943 4.552 1.00 83.69 272 PHE A C 1
ATOM 2094 O O . PHE A 1 272 ? 16.979 -3.437 5.516 1.00 83.69 272 PHE A O 1
ATOM 2101 N N . LYS A 1 273 ? 17.067 -4.287 3.439 1.00 73.00 273 LYS A N 1
ATOM 2102 C CA . LYS A 1 273 ? 18.529 -4.220 3.272 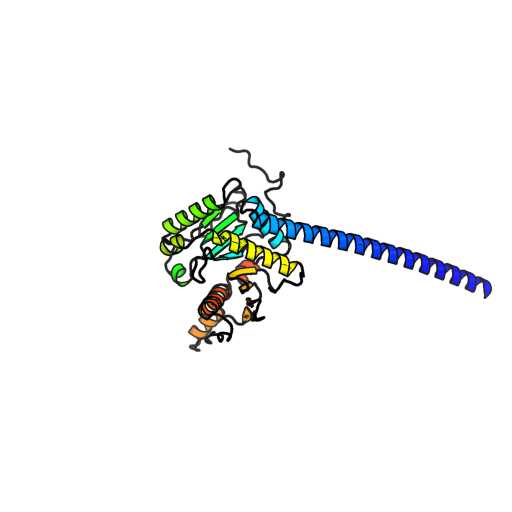1.00 73.00 273 LYS A CA 1
ATOM 2103 C C . LYS A 1 273 ? 19.058 -2.801 3.441 1.00 73.00 273 LYS A C 1
ATOM 2105 O O . LYS A 1 273 ? 20.151 -2.616 3.956 1.00 73.00 273 LYS A O 1
ATOM 2110 N N . GLY A 1 274 ? 18.287 -1.788 3.049 1.00 57.31 274 GLY A N 1
ATOM 2111 C CA . GLY A 1 274 ? 18.742 -0.400 3.068 1.00 57.31 274 GLY A CA 1
ATOM 2112 C C . GLY A 1 274 ? 18.550 0.357 4.381 1.00 57.31 274 GLY A C 1
ATOM 2113 O O . GLY A 1 274 ? 19.241 1.353 4.573 1.00 57.31 274 GLY A O 1
ATOM 2114 N N . SER A 1 275 ? 17.592 -0.013 5.245 1.00 50.34 275 SER A N 1
ATOM 2115 C CA . SER A 1 275 ? 17.126 0.824 6.375 1.00 50.34 275 SER A CA 1
ATOM 2116 C C . SER A 1 275 ? 17.143 2.348 6.101 1.00 50.34 275 SER A C 1
ATOM 2118 O O . SER A 1 275 ? 17.349 3.153 7.012 1.00 50.34 275 SER A O 1
ATOM 2120 N N . GLN A 1 276 ? 16.869 2.761 4.853 1.00 47.19 276 GLN A N 1
ATOM 2121 C CA . GLN A 1 276 ? 16.421 4.117 4.548 1.00 47.19 276 GLN A CA 1
ATOM 2122 C C . GLN A 1 276 ? 15.062 4.337 5.218 1.00 47.19 276 GLN A C 1
ATOM 2124 O O . GLN A 1 276 ? 14.816 5.415 5.737 1.00 47.19 276 GLN A O 1
ATOM 2129 N N . SER A 1 277 ? 14.236 3.295 5.343 1.00 44.53 277 SER A N 1
ATOM 2130 C CA . SER A 1 277 ? 12.959 3.337 6.062 1.00 44.53 277 SER A CA 1
ATOM 2131 C C . SER A 1 277 ? 13.133 3.740 7.533 1.00 44.53 277 SER A C 1
ATOM 2133 O O . SER A 1 277 ? 12.406 4.600 8.011 1.00 44.53 277 SER A O 1
ATOM 2135 N N . ALA A 1 278 ? 14.155 3.244 8.245 1.00 39.38 278 ALA A N 1
ATOM 2136 C CA . ALA A 1 278 ? 14.381 3.616 9.647 1.00 39.38 278 ALA A CA 1
ATOM 2137 C C . ALA A 1 278 ? 14.898 5.061 9.821 1.00 39.38 278 ALA A C 1
ATOM 2139 O O . ALA A 1 278 ? 14.518 5.733 10.784 1.00 39.38 278 ALA A O 1
ATOM 2140 N N . SER A 1 279 ? 15.737 5.579 8.908 1.00 37.88 279 SER A N 1
ATOM 2141 C CA . SER A 1 279 ? 16.207 6.976 8.990 1.00 37.88 279 SER A CA 1
ATOM 2142 C C . SER A 1 279 ? 15.173 7.982 8.472 1.00 37.88 279 SER A C 1
ATOM 2144 O O . SER A 1 279 ? 15.046 9.062 9.036 1.00 37.88 279 SER A O 1
ATOM 2146 N N . ILE A 1 280 ? 14.392 7.627 7.448 1.00 40.31 280 ILE A N 1
ATOM 2147 C CA . ILE A 1 280 ? 13.307 8.455 6.902 1.00 40.31 280 ILE A CA 1
ATOM 2148 C C . ILE A 1 280 ? 12.130 8.522 7.893 1.00 40.31 280 ILE A C 1
ATOM 2150 O O . ILE A 1 280 ? 11.589 9.608 8.115 1.00 40.31 280 ILE A O 1
ATOM 2154 N N . ALA A 1 281 ? 11.787 7.405 8.552 1.00 38.25 281 ALA A N 1
ATOM 2155 C CA . ALA A 1 281 ? 10.765 7.350 9.603 1.00 38.25 281 ALA A CA 1
ATOM 2156 C C . ALA A 1 281 ? 11.152 8.165 10.842 1.00 38.25 281 ALA A C 1
ATOM 2158 O O . ALA A 1 281 ? 10.346 8.942 11.350 1.00 38.25 281 ALA A O 1
ATOM 2159 N N . SER A 1 282 ? 12.392 8.010 11.322 1.00 40.16 282 SER A N 1
ATOM 2160 C CA . SER A 1 282 ? 12.863 8.698 12.533 1.00 40.16 282 SER A CA 1
ATOM 2161 C C . SER A 1 282 ? 13.104 10.197 12.334 1.00 40.16 282 SER A C 1
ATOM 2163 O O . SER A 1 282 ? 13.085 10.942 13.311 1.00 40.16 282 SER A O 1
ATOM 2165 N N . GLN A 1 283 ? 13.281 10.657 11.090 1.00 43.44 283 GLN A N 1
ATOM 2166 C CA . GLN A 1 283 ? 13.482 12.074 10.764 1.00 43.44 283 GLN A CA 1
ATOM 2167 C C . GLN A 1 283 ? 12.217 12.777 10.242 1.00 43.44 283 GLN A C 1
ATOM 2169 O O . GLN A 1 283 ? 12.264 13.975 9.973 1.00 43.44 283 GLN A O 1
ATOM 2174 N N . GLY A 1 284 ? 11.088 12.071 10.089 1.00 46.66 284 GLY A N 1
ATOM 2175 C CA . GLY A 1 284 ? 9.861 12.653 9.529 1.00 46.66 284 GLY A CA 1
ATOM 2176 C C . GLY A 1 284 ? 10.013 13.121 8.074 1.00 46.66 284 GLY A C 1
ATOM 2177 O O . GLY A 1 284 ? 9.276 14.000 7.635 1.00 46.66 284 GLY A O 1
ATOM 2178 N N . LEU A 1 285 ? 10.981 12.556 7.342 1.00 46.94 285 LEU A N 1
ATOM 2179 C CA . LEU A 1 285 ? 11.339 12.940 5.969 1.00 46.94 285 LEU A CA 1
ATOM 2180 C C . LEU A 1 285 ? 10.622 12.102 4.899 1.00 46.94 285 LEU A C 1
ATOM 2182 O O . LEU A 1 285 ? 10.909 12.245 3.712 1.00 46.94 285 LEU A O 1
ATOM 2186 N N . GLY A 1 286 ? 9.723 11.202 5.304 1.00 52.72 286 GLY A N 1
ATOM 2187 C CA . GLY A 1 286 ? 8.876 10.455 4.375 1.00 52.72 286 GLY A CA 1
ATOM 2188 C C . GLY A 1 286 ? 7.761 11.330 3.794 1.00 52.72 286 GLY A C 1
ATOM 2189 O O . GLY A 1 286 ? 7.483 12.402 4.344 1.00 52.72 286 GLY A O 1
ATOM 2190 N N . PRO A 1 287 ? 7.092 10.883 2.713 1.00 58.44 287 PRO A N 1
ATOM 2191 C CA . PRO A 1 287 ? 5.855 11.518 2.282 1.00 58.44 287 PRO A CA 1
ATOM 2192 C C . PRO A 1 287 ? 4.908 11.620 3.483 1.00 58.44 287 PRO A C 1
ATOM 2194 O O . PRO A 1 287 ? 4.722 10.657 4.233 1.00 58.44 287 PRO A O 1
ATOM 2197 N N . LYS A 1 288 ? 4.357 12.813 3.726 1.00 64.12 288 LYS A N 1
ATOM 2198 C CA . LYS A 1 288 ? 3.371 12.985 4.794 1.00 64.12 288 LYS A CA 1
ATOM 2199 C C . LYS A 1 288 ? 2.129 12.195 4.401 1.00 64.12 288 LYS A C 1
ATOM 2201 O O . LYS A 1 288 ? 1.563 12.437 3.341 1.00 64.12 288 LYS A O 1
ATOM 2206 N N . ALA A 1 289 ? 1.716 11.265 5.260 1.00 69.31 289 ALA A N 1
ATOM 2207 C CA . ALA A 1 289 ? 0.527 10.462 5.016 1.00 69.31 289 ALA A CA 1
ATOM 2208 C C . ALA A 1 289 ? -0.694 11.373 4.823 1.00 69.31 289 ALA A C 1
ATOM 2210 O O . ALA A 1 289 ? -1.040 12.180 5.694 1.00 69.31 289 ALA A O 1
ATOM 2211 N N . TYR A 1 290 ? -1.323 11.236 3.663 1.00 74.69 290 TYR A N 1
ATOM 2212 C CA . TYR A 1 290 ? -2.529 11.956 3.298 1.00 74.69 290 TYR A CA 1
ATOM 2213 C C . TYR A 1 290 ? -3.708 11.466 4.132 1.00 74.69 290 TYR A C 1
ATOM 2215 O O . TYR A 1 290 ? -4.005 10.281 4.126 1.00 74.69 290 TYR A O 1
ATOM 2223 N N . THR A 1 291 ? -4.351 12.362 4.875 1.00 78.81 291 THR A N 1
ATOM 2224 C CA . THR A 1 291 ? -5.486 12.056 5.767 1.00 78.81 291 THR A CA 1
ATOM 2225 C C . THR A 1 291 ? -6.489 13.202 5.689 1.00 78.81 291 THR A C 1
ATOM 2227 O O . THR A 1 291 ? -6.103 14.294 5.269 1.00 78.81 291 THR A O 1
ATOM 2230 N N . SER A 1 292 ? -7.719 13.036 6.185 1.00 77.75 292 SER A N 1
ATOM 2231 C CA . SER A 1 292 ? -8.711 14.130 6.250 1.00 77.75 292 SER A CA 1
ATOM 2232 C C . SER A 1 292 ? -8.215 15.405 6.930 1.00 77.75 292 SER A C 1
ATOM 2234 O O . SER A 1 292 ? -8.681 16.502 6.620 1.00 77.75 292 SER A O 1
ATOM 2236 N N . LYS A 1 293 ? -7.241 15.295 7.842 1.00 72.81 293 LYS A N 1
ATOM 2237 C CA . LYS A 1 293 ? -6.592 16.450 8.475 1.00 72.81 293 LYS A CA 1
ATOM 2238 C C . LYS A 1 293 ? -5.743 17.266 7.495 1.00 72.81 293 LYS A C 1
ATOM 2240 O O . LYS A 1 293 ? -5.637 18.477 7.652 1.00 72.81 293 LYS A O 1
ATOM 2245 N N . TRP A 1 294 ? -5.125 16.601 6.529 1.00 63.81 294 TRP A N 1
ATOM 2246 C CA . TRP A 1 294 ? -4.202 17.174 5.549 1.00 63.81 294 TRP A CA 1
ATOM 2247 C C . TRP A 1 294 ? -4.780 17.074 4.140 1.00 63.81 294 TRP A C 1
ATOM 2249 O O . TRP A 1 294 ? -4.042 16.848 3.185 1.00 63.81 294 TRP A O 1
ATOM 2259 N N . ASN A 1 295 ? -6.107 17.184 4.033 1.00 67.00 295 ASN A N 1
ATOM 2260 C CA . ASN A 1 295 ? -6.821 17.035 2.783 1.00 67.00 295 ASN A CA 1
ATOM 2261 C C . ASN A 1 295 ? -6.891 18.376 2.024 1.00 67.00 295 ASN A C 1
ATOM 2263 O O . ASN A 1 295 ? -7.656 19.244 2.434 1.00 67.00 295 ASN A O 1
ATOM 2267 N N . PRO A 1 296 ? -6.157 18.556 0.913 1.00 60.22 296 PRO A N 1
ATOM 2268 C CA . PRO A 1 296 ? -6.174 19.760 0.097 1.00 60.22 296 PRO A CA 1
ATOM 2269 C C . PRO A 1 296 ? -7.354 19.777 -0.890 1.00 60.22 296 PRO A C 1
ATOM 2271 O O . PRO A 1 296 ? -7.460 20.697 -1.686 1.00 60.22 296 PRO A O 1
ATOM 2274 N N . ARG A 1 297 ? -8.255 18.778 -0.843 1.00 64.31 297 ARG A N 1
ATOM 2275 C CA . ARG A 1 297 ? -9.592 18.842 -1.460 1.00 64.31 297 ARG A CA 1
ATOM 2276 C C . ARG A 1 297 ? -10.590 19.634 -0.609 1.00 64.31 297 ARG A C 1
ATOM 2278 O O . ARG A 1 297 ? -11.735 19.778 -1.018 1.00 64.31 297 ARG A O 1
ATOM 2285 N N . ARG A 1 298 ? -10.218 20.089 0.594 1.00 59.28 298 ARG A N 1
ATOM 2286 C CA . ARG A 1 298 ? -11.094 20.976 1.365 1.00 59.28 298 ARG A CA 1
ATOM 2287 C C . ARG A 1 298 ? -11.121 22.359 0.715 1.00 59.28 298 ARG A C 1
ATOM 2289 O O . ARG A 1 298 ? -10.073 22.885 0.356 1.00 59.28 298 ARG A O 1
ATOM 2296 N N . ASP A 1 299 ? -12.314 22.946 0.631 1.00 51.56 299 ASP A N 1
ATOM 2297 C CA . ASP A 1 299 ? -12.566 24.283 0.066 1.00 51.56 299 ASP A CA 1
ATOM 2298 C C . ASP A 1 299 ? -11.772 25.418 0.751 1.00 51.56 299 ASP A C 1
ATOM 2300 O O . ASP A 1 299 ? -11.721 26.532 0.237 1.00 51.56 299 ASP A O 1
ATOM 2304 N N . ASP A 1 300 ? -11.172 25.161 1.920 1.00 50.81 300 ASP A N 1
ATOM 2305 C CA . ASP A 1 300 ? -10.319 26.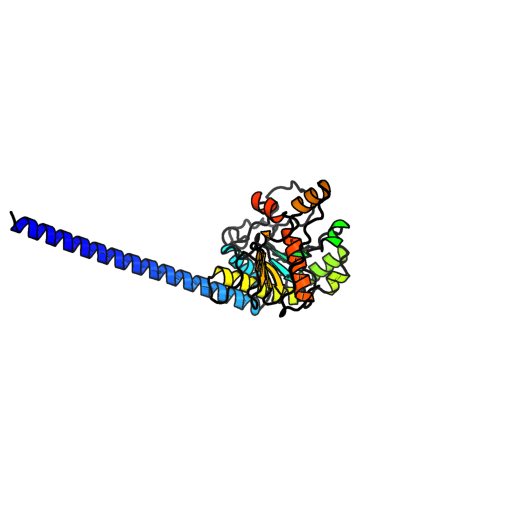095 2.661 1.00 50.81 300 ASP A CA 1
ATOM 2306 C C . ASP A 1 300 ? -8.825 25.971 2.326 1.00 50.81 300 ASP A C 1
ATOM 2308 O O . ASP A 1 300 ? -8.015 26.731 2.866 1.00 50.81 300 ASP A O 1
ATOM 2312 N N . TRP A 1 301 ? -8.440 25.054 1.432 1.00 46.53 301 TRP A N 1
ATOM 2313 C CA . TRP A 1 301 ? -7.106 25.087 0.851 1.00 46.53 301 TRP A CA 1
ATOM 2314 C C . TRP A 1 301 ? -6.984 26.381 0.046 1.00 46.53 301 TRP A C 1
ATOM 2316 O O . TRP A 1 301 ? -7.870 26.647 -0.770 1.00 46.53 301 TRP A O 1
ATOM 2326 N N . PRO A 1 302 ? -5.947 27.210 0.264 1.00 46.03 302 PRO A N 1
ATOM 2327 C CA . PRO A 1 302 ? -5.772 28.424 -0.512 1.00 46.03 302 PRO A CA 1
ATOM 2328 C C . PRO A 1 302 ? -5.614 28.010 -1.974 1.00 46.03 302 PRO A C 1
ATOM 2330 O O . PRO A 1 302 ? -4.554 27.569 -2.408 1.00 46.03 302 PRO A O 1
ATOM 2333 N N . LEU A 1 303 ? -6.704 28.095 -2.735 1.00 43.75 303 LEU A N 1
ATOM 2334 C CA . LEU A 1 303 ? -6.641 28.105 -4.180 1.00 43.75 303 LEU A CA 1
ATOM 2335 C C . LEU A 1 303 ? -5.863 29.372 -4.493 1.00 43.75 303 LEU A C 1
ATOM 2337 O O . LEU A 1 303 ? -6.411 30.470 -4.388 1.00 43.75 303 LEU A O 1
ATOM 2341 N N . ALA A 1 304 ? -4.569 29.219 -4.769 1.00 45.41 304 ALA A N 1
ATOM 2342 C CA . ALA A 1 304 ? -3.757 30.302 -5.278 1.00 45.41 304 ALA A CA 1
ATOM 2343 C C . ALA A 1 304 ? -4.528 30.900 -6.455 1.00 45.41 304 ALA A C 1
ATOM 2345 O O . ALA A 1 304 ? -4.811 30.211 -7.442 1.00 45.41 304 ALA A O 1
ATOM 2346 N N . GLU A 1 305 ? -4.965 32.148 -6.292 1.00 37.94 305 GLU A N 1
ATOM 2347 C CA . GLU A 1 305 ? -5.584 32.909 -7.362 1.00 37.94 305 GLU A CA 1
ATOM 2348 C C . GLU A 1 305 ? -4.633 32.824 -8.556 1.00 37.94 305 GLU A C 1
ATOM 2350 O O . GLU A 1 305 ? -3.472 33.232 -8.466 1.00 37.94 305 GLU A O 1
ATOM 2355 N N . GLN A 1 306 ? -5.104 32.184 -9.629 1.00 35.22 306 GLN A N 1
ATOM 2356 C CA . GLN A 1 306 ? -4.328 31.937 -10.840 1.00 35.22 306 GLN A CA 1
ATOM 2357 C C . GLN A 1 306 ? -3.707 33.262 -11.296 1.00 35.22 306 GLN A C 1
ATOM 2359 O O . GLN A 1 306 ? -4.425 34.169 -11.719 1.00 35.22 306 GLN A O 1
ATOM 2364 N N . SER A 1 307 ? -2.387 33.372 -11.134 1.00 36.16 307 SER A N 1
ATOM 2365 C CA . SER A 1 307 ? -1.573 34.528 -11.521 1.00 36.16 307 SER A CA 1
ATOM 2366 C C . SER A 1 307 ? -0.905 34.273 -12.863 1.00 36.16 307 SER A C 1
ATOM 2368 O O . SER A 1 307 ? -0.372 33.153 -13.034 1.00 36.16 307 SER A O 1
#